Protein AF-A0AAY4C892-F1 (afdb_monomer)

Structure (mmCIF, N/CA/C/O backbone):
data_AF-A0AAY4C892-F1
#
_entry.id   AF-A0AAY4C892-F1
#
loop_
_atom_site.group_PDB
_atom_site.id
_atom_site.type_symbol
_atom_site.label_atom_id
_atom_site.label_alt_id
_atom_site.label_comp_id
_atom_site.label_asym_id
_atom_site.label_entity_id
_atom_site.label_seq_id
_atom_site.pdbx_PDB_ins_code
_atom_site.Cartn_x
_atom_site.Cartn_y
_atom_site.Cartn_z
_atom_site.occupancy
_atom_site.B_iso_or_equiv
_atom_site.auth_seq_id
_atom_site.auth_comp_id
_atom_site.auth_asym_id
_atom_site.auth_atom_id
_atom_site.pdbx_PDB_model_num
ATOM 1 N N . MET A 1 1 ? 23.072 -3.290 -21.428 1.00 45.31 1 MET A N 1
ATOM 2 C CA . MET A 1 1 ? 22.487 -1.962 -21.699 1.00 45.31 1 MET A CA 1
ATOM 3 C C . MET A 1 1 ? 21.654 -2.096 -22.957 1.00 45.31 1 MET A C 1
ATOM 5 O O . MET A 1 1 ? 22.234 -2.384 -23.997 1.00 45.31 1 MET A O 1
ATOM 9 N N . HIS A 1 2 ? 20.325 -1.983 -22.873 1.00 42.72 2 HIS A N 1
ATOM 10 C CA . HIS A 1 2 ? 19.524 -1.825 -24.090 1.00 42.72 2 HIS A CA 1
ATOM 11 C C . HIS A 1 2 ? 20.015 -0.546 -24.794 1.00 42.72 2 HIS A C 1
ATOM 13 O O . HIS A 1 2 ? 20.243 0.445 -24.091 1.00 42.72 2 HIS A O 1
ATOM 19 N N . PRO A 1 3 ? 20.240 -0.546 -26.116 1.00 49.69 3 PRO A N 1
ATOM 20 C CA . PRO A 1 3 ? 20.826 0.602 -26.811 1.00 49.69 3 PRO A CA 1
ATOM 21 C C . PRO A 1 3 ? 20.024 1.894 -26.588 1.00 49.69 3 PRO A C 1
ATOM 23 O O . PRO A 1 3 ? 20.614 2.954 -26.399 1.00 49.69 3 PRO A O 1
ATOM 26 N N . GLU A 1 4 ? 18.697 1.794 -26.481 1.00 58.59 4 GLU A N 1
ATOM 27 C CA . GLU A 1 4 ? 17.831 2.934 -26.147 1.00 58.59 4 GLU A CA 1
ATOM 28 C C . GLU A 1 4 ? 18.028 3.434 -24.707 1.00 58.59 4 GLU A C 1
ATOM 30 O O . GLU A 1 4 ? 18.133 4.636 -24.494 1.00 58.59 4 GLU A O 1
ATOM 35 N N . LEU A 1 5 ? 18.163 2.544 -23.712 1.00 58.94 5 LEU A N 1
ATOM 36 C CA . LEU A 1 5 ? 18.369 2.942 -22.309 1.00 58.94 5 LEU A CA 1
ATOM 37 C C . LEU A 1 5 ? 19.698 3.682 -22.114 1.00 58.94 5 LEU A C 1
ATOM 39 O O . LEU A 1 5 ? 19.754 4.664 -21.380 1.00 58.94 5 LEU A O 1
ATOM 43 N N . GLY A 1 6 ? 20.763 3.242 -22.795 1.00 59.19 6 GLY A N 1
ATOM 44 C CA . GLY A 1 6 ? 22.045 3.955 -22.788 1.00 59.19 6 GLY A CA 1
ATOM 45 C C . GLY A 1 6 ? 21.927 5.376 -23.353 1.00 59.19 6 GLY A C 1
ATOM 46 O O . GLY A 1 6 ? 22.526 6.301 -22.808 1.00 59.19 6 GLY A O 1
ATOM 47 N N . CYS A 1 7 ? 21.100 5.556 -24.389 1.00 59.66 7 CYS A N 1
ATOM 48 C CA . CYS A 1 7 ? 20.793 6.863 -24.968 1.00 59.66 7 CYS A CA 1
ATOM 49 C C . CYS A 1 7 ? 20.015 7.753 -23.982 1.00 59.66 7 CYS A C 1
ATOM 51 O O . CYS A 1 7 ? 20.414 8.892 -23.749 1.00 59.66 7 CYS A O 1
ATOM 53 N N . LEU A 1 8 ? 18.969 7.222 -23.335 1.00 68.31 8 LEU A N 1
ATOM 54 C CA . LEU A 1 8 ? 18.144 7.964 -22.369 1.00 68.31 8 LEU A CA 1
ATOM 55 C C . LEU A 1 8 ? 18.952 8.472 -21.163 1.00 68.31 8 LEU A C 1
ATOM 57 O O . LEU A 1 8 ? 18.751 9.603 -20.719 1.00 68.31 8 LEU A O 1
ATOM 61 N N . ILE A 1 9 ? 19.897 7.662 -20.664 1.00 68.31 9 ILE A N 1
ATOM 62 C CA . ILE A 1 9 ? 20.834 8.063 -19.601 1.00 68.31 9 ILE A CA 1
ATOM 63 C C . ILE A 1 9 ? 21.720 9.217 -20.083 1.00 68.31 9 ILE A C 1
ATOM 65 O O . ILE A 1 9 ? 21.849 10.227 -19.395 1.00 68.31 9 ILE A O 1
ATOM 69 N N . SER A 1 10 ? 22.313 9.088 -21.275 1.00 68.19 10 SER A N 1
ATOM 70 C CA . SER A 1 10 ? 23.238 10.095 -21.816 1.00 68.19 10 SER A CA 1
ATOM 71 C C . SER A 1 10 ? 22.579 11.443 -22.121 1.00 68.19 10 SER A C 1
ATOM 73 O O . SER A 1 10 ? 23.249 12.471 -22.100 1.00 68.19 10 SER A O 1
ATOM 75 N N . CYS A 1 11 ? 21.268 11.445 -22.369 1.00 66.44 11 CYS A N 1
ATOM 76 C CA . CYS A 1 11 ? 20.491 12.646 -22.664 1.00 66.44 11 CYS A CA 1
ATOM 77 C C . CYS A 1 11 ? 19.817 13.261 -21.425 1.00 66.44 11 CYS A C 1
ATOM 79 O O . CYS A 1 11 ? 19.026 14.184 -21.590 1.00 66.44 11 CYS A O 1
ATOM 81 N N . ALA A 1 12 ? 20.076 12.744 -20.215 1.00 69.38 12 ALA A N 1
ATOM 82 C CA . ALA A 1 12 ? 19.425 13.149 -18.959 1.00 69.38 12 ALA A CA 1
ATOM 83 C C . ALA A 1 12 ? 17.880 13.065 -18.961 1.00 69.38 12 ALA A C 1
ATOM 85 O O . ALA A 1 12 ? 17.232 13.516 -18.021 1.00 69.38 12 ALA A O 1
ATOM 86 N N . GLN A 1 13 ? 17.277 12.419 -19.964 1.00 75.06 13 GLN A N 1
ATOM 87 C CA . GLN A 1 13 ? 15.820 12.306 -20.121 1.00 75.06 13 GLN A CA 1
ATOM 88 C C . GLN A 1 13 ? 15.170 11.485 -19.003 1.00 75.06 13 GLN A C 1
ATOM 90 O O . GLN A 1 13 ? 13.990 11.646 -18.711 1.00 75.06 13 GLN A O 1
ATOM 95 N N . LEU A 1 14 ? 15.940 10.618 -18.339 1.00 79.06 14 LEU A N 1
ATOM 96 C CA . LEU A 1 14 ? 15.442 9.835 -17.210 1.00 79.06 14 LEU A CA 1
ATOM 97 C C . LEU A 1 14 ? 15.095 10.688 -15.978 1.00 79.06 14 LEU A C 1
ATOM 99 O O . LEU A 1 14 ? 14.306 10.236 -15.156 1.00 79.06 14 LEU A O 1
ATOM 103 N N . GLN A 1 15 ? 15.609 11.920 -15.869 1.00 78.00 15 GLN A N 1
ATOM 104 C CA . GLN A 1 15 ? 15.269 12.836 -14.770 1.00 78.00 15 GLN A CA 1
ATOM 105 C C . GLN A 1 15 ? 13.811 13.323 -14.821 1.00 78.00 15 GLN A C 1
ATOM 107 O O . GLN A 1 15 ? 13.293 13.802 -13.816 1.00 78.00 15 GLN A O 1
ATOM 112 N N . GLU A 1 16 ? 13.131 13.185 -15.963 1.00 79.50 16 GLU A N 1
ATOM 113 C CA . GLU A 1 16 ? 11.711 13.533 -16.106 1.00 79.50 16 GLU A CA 1
ATOM 114 C C . GLU A 1 16 ? 10.775 12.489 -15.470 1.00 79.50 16 GLU A C 1
ATOM 116 O O . GLU A 1 16 ? 9.580 12.739 -15.298 1.00 79.50 16 GLU A O 1
ATOM 121 N N . PHE A 1 17 ? 11.295 11.313 -15.104 1.00 79.56 17 PHE A N 1
ATOM 122 C CA . PHE A 1 17 ? 10.501 10.216 -14.561 1.00 79.56 17 PHE A CA 1
ATOM 123 C C . PHE A 1 17 ? 10.536 10.207 -13.035 1.00 79.56 17 PHE A C 1
ATOM 125 O O . PHE A 1 17 ? 11.591 10.269 -12.412 1.00 79.56 17 PHE A O 1
ATOM 132 N N . SER A 1 18 ? 9.364 10.046 -12.421 1.00 77.75 18 SER A N 1
ATOM 133 C CA . SER A 1 18 ? 9.229 9.990 -10.959 1.00 77.75 18 SER A CA 1
ATOM 134 C C . SER A 1 18 ? 9.717 8.670 -10.355 1.00 77.75 18 SER A C 1
ATOM 136 O O . SER A 1 18 ? 10.017 8.619 -9.169 1.00 77.75 18 SER A O 1
ATOM 138 N N . ILE A 1 19 ? 9.737 7.594 -11.149 1.00 83.75 19 ILE A N 1
ATOM 139 C CA . ILE A 1 19 ? 10.162 6.254 -10.735 1.00 83.75 19 ILE A CA 1
ATOM 140 C C . ILE A 1 19 ? 10.901 5.610 -11.909 1.00 83.75 19 ILE A C 1
ATOM 142 O O . ILE A 1 19 ? 10.360 5.523 -13.013 1.00 83.75 19 ILE A O 1
ATOM 146 N N . ILE A 1 20 ? 12.111 5.109 -11.659 1.00 88.75 20 ILE A N 1
ATOM 147 C CA . ILE A 1 20 ? 12.902 4.345 -12.630 1.00 88.75 20 ILE A CA 1
ATOM 148 C C . ILE A 1 20 ? 13.043 2.918 -12.104 1.00 88.75 20 ILE A C 1
ATOM 150 O O . ILE A 1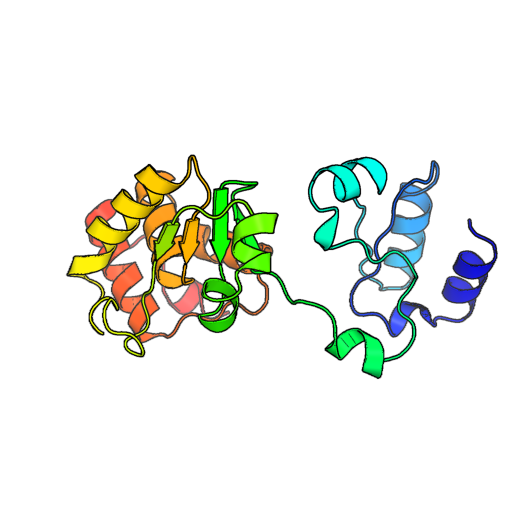 20 ? 13.677 2.699 -11.077 1.00 88.75 20 ILE A O 1
ATOM 154 N N . LEU A 1 21 ? 12.464 1.937 -12.799 1.00 88.81 21 LEU A N 1
ATOM 155 C CA . LEU A 1 21 ? 12.544 0.523 -12.415 1.00 88.81 21 LEU A CA 1
ATOM 156 C C . LEU A 1 21 ? 13.584 -0.223 -13.252 1.00 88.81 21 LEU A C 1
ATOM 158 O O . LEU A 1 21 ? 13.569 -0.170 -14.482 1.00 88.81 21 LEU A O 1
ATOM 162 N N . LEU A 1 22 ? 14.456 -0.965 -12.578 1.00 90.81 22 LEU A N 1
ATOM 163 C CA . LEU A 1 22 ? 15.497 -1.791 -13.176 1.00 90.81 22 LEU A CA 1
ATOM 164 C C . LEU A 1 22 ? 15.183 -3.274 -12.936 1.00 90.81 22 LEU A C 1
ATOM 166 O O . LEU A 1 22 ? 14.960 -3.685 -11.798 1.00 90.81 22 LEU A O 1
ATOM 170 N N . TYR A 1 23 ? 15.194 -4.092 -13.990 1.00 91.31 23 TYR A N 1
ATOM 171 C CA . TYR A 1 23 ? 14.917 -5.531 -13.902 1.00 91.31 23 TYR A CA 1
ATOM 172 C C . TYR A 1 23 ? 15.623 -6.339 -15.006 1.00 91.31 23 TYR A C 1
ATOM 174 O O . TYR A 1 23 ? 16.140 -5.765 -15.964 1.00 91.31 23 TYR A O 1
ATOM 182 N N . ASP A 1 24 ? 15.690 -7.665 -14.832 1.00 86.69 24 ASP A N 1
ATOM 183 C CA . ASP A 1 24 ? 16.148 -8.665 -15.817 1.00 86.69 24 ASP A CA 1
ATOM 184 C C . ASP A 1 24 ? 17.472 -8.355 -16.542 1.00 86.69 24 ASP A C 1
ATOM 186 O O . ASP A 1 24 ? 17.604 -8.520 -17.755 1.00 86.69 24 ASP A O 1
ATOM 190 N N . SER A 1 25 ? 18.497 -7.924 -15.798 1.00 85.19 25 SER A N 1
ATOM 191 C CA . SER A 1 25 ? 19.831 -7.659 -16.350 1.00 85.19 25 SER A CA 1
ATOM 192 C C . SER A 1 25 ? 20.952 -8.163 -15.429 1.00 85.19 25 SER A C 1
ATOM 194 O O . SER A 1 25 ? 20.899 -7.971 -14.215 1.00 85.19 25 SER A O 1
ATOM 196 N N . PRO A 1 26 ? 22.035 -8.748 -15.974 1.00 82.06 26 PRO A N 1
ATOM 197 C CA . PRO A 1 26 ? 23.193 -9.153 -15.174 1.00 82.06 26 PRO A CA 1
ATOM 198 C C . PRO A 1 26 ? 24.002 -7.954 -14.650 1.00 82.06 26 PRO A C 1
ATOM 200 O O . PRO A 1 26 ? 24.888 -8.117 -13.819 1.00 82.06 26 PRO A O 1
ATOM 203 N N . SER A 1 27 ? 23.733 -6.740 -15.140 1.00 86.25 27 SER A N 1
ATOM 204 C CA . SER A 1 27 ? 24.446 -5.512 -14.761 1.00 86.25 27 SER A CA 1
ATOM 205 C C . SER A 1 27 ? 23.574 -4.527 -13.976 1.00 86.25 27 SER A C 1
ATOM 207 O O . SER A 1 27 ? 23.896 -3.340 -13.942 1.00 86.25 27 SER A O 1
ATOM 209 N N . LEU A 1 28 ? 22.482 -4.991 -13.351 1.00 89.00 28 LEU A N 1
ATOM 210 C CA . LEU A 1 28 ? 21.546 -4.135 -12.604 1.00 89.00 28 LEU A CA 1
ATOM 211 C C . LEU A 1 28 ? 22.244 -3.271 -11.558 1.00 89.00 28 LEU A C 1
ATOM 213 O O . LEU A 1 28 ? 22.004 -2.072 -11.513 1.00 89.00 28 LEU A O 1
ATOM 217 N N . GLN A 1 29 ? 23.160 -3.852 -10.782 1.00 88.75 29 GLN A N 1
ATOM 218 C CA . GLN A 1 29 ? 23.881 -3.129 -9.735 1.00 88.75 29 GLN A CA 1
ATOM 219 C C . GLN A 1 29 ? 24.743 -1.993 -10.297 1.00 88.75 29 GLN A C 1
ATOM 221 O O . GLN A 1 29 ? 24.790 -0.908 -9.728 1.00 88.75 29 GLN A O 1
ATOM 226 N N . ARG A 1 30 ? 25.383 -2.211 -11.452 1.00 89.38 30 ARG A N 1
ATOM 227 C CA . ARG A 1 30 ? 26.140 -1.157 -12.134 1.00 89.38 30 ARG A CA 1
ATOM 228 C C . ARG A 1 30 ? 25.213 -0.041 -12.616 1.00 89.38 30 ARG A C 1
ATOM 230 O O . ARG A 1 30 ? 25.524 1.121 -12.393 1.00 89.38 30 ARG A O 1
ATOM 237 N N . CYS A 1 31 ? 24.090 -0.381 -13.252 1.00 87.56 31 CYS A N 1
ATOM 238 C CA . CYS A 1 31 ? 23.114 0.614 -13.704 1.00 87.56 31 CYS A CA 1
ATOM 239 C C . CYS A 1 31 ? 22.523 1.410 -12.538 1.00 87.56 31 CYS A C 1
ATOM 241 O O . CYS A 1 31 ? 22.406 2.624 -12.646 1.00 87.56 31 CYS A O 1
ATOM 243 N N . PHE A 1 32 ? 22.195 0.739 -11.434 1.00 90.62 32 PHE A N 1
ATOM 244 C CA . PHE A 1 32 ? 21.715 1.369 -10.210 1.00 90.62 32 PHE A CA 1
ATOM 245 C C . PHE A 1 32 ? 22.704 2.435 -9.732 1.00 90.62 32 PHE A C 1
ATOM 247 O O . PHE A 1 32 ? 22.338 3.600 -9.656 1.00 90.62 32 PHE A O 1
ATOM 254 N N . LEU A 1 33 ? 23.976 2.063 -9.534 1.00 90.88 33 LEU A N 1
ATOM 255 C CA . LEU A 1 33 ? 25.013 2.994 -9.078 1.00 90.88 33 LEU A CA 1
ATOM 256 C C . LEU A 1 33 ? 25.178 4.188 -10.026 1.00 90.88 33 LEU A C 1
ATOM 258 O O . LEU A 1 33 ? 25.205 5.324 -9.570 1.00 90.88 33 LEU A O 1
ATOM 262 N N . GLN A 1 34 ? 25.221 3.945 -11.339 1.00 88.25 34 GLN A N 1
ATOM 263 C CA . GLN A 1 34 ? 25.363 5.017 -12.330 1.00 88.25 34 GLN A CA 1
ATOM 264 C C . GLN A 1 34 ? 24.186 5.999 -12.316 1.00 88.25 34 GLN A C 1
ATOM 266 O O . GLN A 1 34 ? 24.384 7.199 -12.465 1.00 88.25 34 GLN A O 1
ATOM 271 N N . LEU A 1 35 ? 22.957 5.505 -12.162 1.00 88.19 35 LEU A N 1
ATOM 272 C CA . LEU A 1 35 ? 21.773 6.359 -12.084 1.00 88.19 35 LEU A CA 1
ATOM 273 C C . LEU A 1 35 ? 21.737 7.135 -10.760 1.00 88.19 35 LEU A C 1
ATOM 275 O O . LEU A 1 35 ? 21.436 8.327 -10.767 1.00 88.19 35 LEU A O 1
ATOM 279 N N . SER A 1 36 ? 22.111 6.494 -9.650 1.00 89.94 36 SER A N 1
ATOM 280 C CA . SER A 1 36 ? 22.228 7.149 -8.344 1.00 89.94 36 SER A CA 1
ATOM 281 C C . SER A 1 36 ? 23.288 8.255 -8.331 1.00 89.94 36 SER A C 1
ATOM 283 O O . SER A 1 36 ? 23.042 9.326 -7.785 1.00 89.94 36 SER A O 1
ATOM 285 N N . GLU A 1 37 ? 24.439 8.053 -8.983 1.00 89.31 37 GLU A N 1
ATOM 286 C CA . GLU A 1 37 ? 25.481 9.086 -9.145 1.00 89.31 37 GLU A CA 1
ATOM 287 C C . GLU A 1 37 ? 24.987 10.316 -9.923 1.00 89.31 37 GLU A C 1
ATOM 289 O O . GLU A 1 37 ? 25.477 11.424 -9.715 1.00 89.31 37 GLU A O 1
ATOM 294 N N . LEU A 1 38 ? 23.988 10.139 -10.791 1.00 86.75 38 LEU A N 1
ATOM 295 C CA . LEU A 1 38 ? 23.335 11.215 -11.539 1.00 86.75 38 LEU A CA 1
ATOM 296 C C . LEU A 1 38 ? 22.177 11.878 -10.765 1.00 86.75 38 LEU A C 1
ATOM 298 O O . LEU A 1 38 ? 21.442 12.685 -11.339 1.00 86.75 38 LEU A O 1
ATOM 302 N N . GLY A 1 39 ? 22.004 11.547 -9.481 1.00 86.12 39 GLY A N 1
ATOM 303 C CA . GLY A 1 39 ? 20.979 12.120 -8.605 1.00 86.12 39 GLY A CA 1
ATOM 304 C C . GLY A 1 39 ? 19.574 11.548 -8.807 1.00 86.12 39 GLY A C 1
ATOM 305 O O . GLY A 1 39 ? 18.607 12.151 -8.351 1.00 86.12 39 GLY A O 1
ATOM 306 N N . MET A 1 40 ? 19.445 10.413 -9.499 1.00 87.31 40 MET A N 1
ATOM 307 C CA . MET A 1 40 ? 18.173 9.702 -9.652 1.00 87.31 40 MET A CA 1
ATOM 308 C C . MET A 1 40 ? 17.982 8.660 -8.540 1.00 87.31 40 MET A C 1
ATOM 310 O O . MET A 1 40 ? 18.953 8.199 -7.943 1.00 87.31 40 MET A O 1
ATOM 314 N N . ASP A 1 41 ? 16.735 8.239 -8.312 1.00 87.62 41 ASP A N 1
ATOM 315 C CA . ASP A 1 41 ? 16.374 7.203 -7.331 1.00 87.62 41 ASP A CA 1
ATOM 316 C C . ASP A 1 41 ? 15.809 5.947 -8.030 1.00 87.62 41 ASP A C 1
ATOM 318 O O . ASP A 1 41 ? 14.591 5.759 -8.123 1.00 87.62 41 ASP A O 1
ATOM 322 N N . PRO A 1 42 ? 16.670 5.117 -8.656 1.00 91.44 42 PRO A N 1
ATOM 323 C CA . PRO A 1 42 ? 16.228 3.896 -9.315 1.00 91.44 42 PRO A CA 1
ATOM 324 C C . PRO A 1 42 ? 15.837 2.816 -8.298 1.00 91.44 42 PRO A C 1
ATOM 326 O O . PRO A 1 42 ? 16.472 2.652 -7.263 1.00 91.44 42 PRO A O 1
ATOM 329 N N . VAL A 1 43 ? 14.865 1.977 -8.646 1.00 91.12 43 VAL A N 1
ATOM 330 C CA . VAL A 1 43 ? 14.430 0.830 -7.839 1.00 91.12 43 VAL A CA 1
ATOM 331 C C . VAL A 1 43 ? 14.682 -0.463 -8.606 1.00 91.12 43 VAL A C 1
ATOM 333 O O . VAL A 1 43 ? 14.401 -0.558 -9.800 1.00 91.12 43 VAL A O 1
ATOM 336 N N . ILE A 1 44 ? 15.204 -1.486 -7.928 1.00 92.06 44 ILE A N 1
ATOM 337 C CA . ILE A 1 44 ? 15.407 -2.813 -8.520 1.00 92.06 44 ILE A CA 1
ATOM 338 C C . ILE A 1 44 ? 14.180 -3.683 -8.245 1.00 92.06 44 ILE A C 1
ATOM 340 O O . ILE A 1 44 ? 13.815 -3.908 -7.091 1.00 92.06 44 ILE A O 1
ATOM 344 N N . LEU A 1 45 ? 13.574 -4.225 -9.302 1.00 91.19 45 LEU A N 1
ATOM 345 C CA . LEU A 1 45 ? 12.509 -5.216 -9.178 1.00 91.19 45 LEU A CA 1
ATOM 346 C C . LEU A 1 45 ? 13.117 -6.585 -8.861 1.00 91.19 45 LEU A C 1
ATOM 348 O O . LEU A 1 45 ? 13.617 -7.298 -9.737 1.00 91.19 45 LEU A O 1
ATOM 352 N N . MET A 1 46 ? 13.065 -6.952 -7.587 1.00 89.50 46 MET A N 1
ATOM 353 C CA . MET A 1 46 ? 13.533 -8.252 -7.121 1.00 89.50 46 MET A CA 1
ATOM 354 C C . MET A 1 46 ? 12.720 -9.388 -7.757 1.00 89.50 46 MET A C 1
ATOM 356 O O . MET A 1 46 ? 11.496 -9.333 -7.817 1.00 89.50 46 MET A O 1
ATOM 360 N N . GLY A 1 47 ? 13.408 -10.424 -8.245 1.00 89.88 47 GLY A N 1
ATOM 361 C CA . GLY A 1 47 ? 12.784 -11.565 -8.932 1.00 89.88 47 GLY A CA 1
ATOM 362 C C . GLY A 1 47 ? 12.477 -11.342 -10.419 1.00 89.88 47 GLY A C 1
ATOM 363 O O . GLY A 1 47 ? 12.162 -12.309 -11.112 1.00 89.88 47 GLY A O 1
ATOM 364 N N . GLY A 1 48 ? 12.630 -10.115 -10.926 1.00 92.69 48 GLY A N 1
ATOM 365 C CA . GLY A 1 48 ? 12.490 -9.825 -12.351 1.00 92.69 48 GLY A CA 1
ATOM 366 C C . GLY A 1 48 ? 11.048 -9.699 -12.843 1.00 92.69 48 GLY A C 1
ATOM 367 O O . GLY A 1 48 ? 10.089 -9.838 -12.079 1.00 92.69 48 GLY A O 1
ATOM 368 N N . TYR A 1 49 ? 10.881 -9.444 -14.145 1.00 91.19 49 TYR A N 1
ATOM 369 C CA . TYR A 1 49 ? 9.554 -9.229 -14.731 1.00 91.19 49 TYR A CA 1
ATOM 370 C C . TYR A 1 49 ? 8.682 -10.477 -14.638 1.00 91.19 49 TYR A C 1
ATOM 372 O O . TYR A 1 49 ? 7.505 -10.377 -14.316 1.00 91.19 49 TYR A O 1
ATOM 380 N N . SER A 1 50 ? 9.250 -11.661 -14.882 1.00 92.31 50 SER A N 1
ATOM 381 C CA . SER A 1 50 ? 8.490 -12.918 -14.882 1.00 92.31 50 SER A CA 1
ATOM 382 C C . SER A 1 50 ? 7.832 -13.209 -13.526 1.00 92.31 50 SER A C 1
ATOM 384 O O . SER A 1 50 ? 6.654 -13.573 -13.469 1.00 92.31 50 SER A O 1
ATOM 386 N N . ALA A 1 51 ? 8.557 -12.988 -12.422 1.00 93.56 51 ALA A N 1
ATOM 387 C CA . ALA A 1 51 ? 8.011 -13.158 -11.077 1.00 93.56 51 ALA A CA 1
ATOM 388 C C . ALA A 1 51 ? 6.886 -12.150 -10.800 1.00 93.56 51 ALA A C 1
ATOM 390 O O . ALA A 1 51 ? 5.812 -12.536 -10.340 1.00 93.56 51 ALA A O 1
ATOM 391 N N . PHE A 1 52 ? 7.097 -10.878 -11.155 1.00 93.06 52 PHE A N 1
ATOM 392 C CA . PHE A 1 52 ? 6.078 -9.840 -11.005 1.00 93.06 52 PHE A CA 1
ATOM 393 C C . PHE A 1 52 ? 4.836 -10.117 -11.859 1.00 93.06 52 PHE A C 1
ATOM 395 O O . PHE A 1 52 ? 3.719 -10.042 -11.359 1.00 93.06 52 PHE A O 1
ATOM 402 N N . HIS A 1 53 ? 5.015 -10.498 -13.125 1.00 93.62 53 HIS A N 1
ATOM 403 C CA . HIS A 1 53 ? 3.932 -10.833 -14.046 1.00 93.62 53 HIS A CA 1
ATOM 404 C C . HIS A 1 53 ? 3.117 -12.035 -13.564 1.00 93.62 53 HIS A C 1
ATOM 406 O O . HIS A 1 53 ? 1.906 -12.063 -13.744 1.00 93.62 53 HIS A O 1
ATOM 412 N N . SER A 1 54 ? 3.763 -13.015 -12.929 1.00 93.62 54 SER A N 1
ATOM 413 C CA . SER A 1 54 ? 3.073 -14.184 -12.377 1.00 93.62 54 SER A CA 1
ATOM 414 C C . SER A 1 54 ? 2.150 -13.816 -11.211 1.00 93.62 54 SER A C 1
ATOM 416 O O . SER A 1 54 ? 1.079 -14.402 -11.076 1.00 93.62 54 SER A O 1
ATOM 418 N N . LEU A 1 55 ? 2.547 -12.842 -10.385 1.00 91.31 55 LEU A N 1
ATOM 419 C CA . LEU A 1 55 ? 1.768 -12.384 -9.229 1.00 91.31 55 LEU A CA 1
ATOM 420 C C . LEU A 1 55 ? 0.724 -11.321 -9.605 1.00 91.31 55 LEU A C 1
ATOM 422 O O . LEU A 1 55 ? -0.405 -11.358 -9.122 1.00 91.31 55 LEU A O 1
ATOM 426 N N . TYR A 1 56 ? 1.079 -10.401 -10.503 1.00 92.94 56 TYR A N 1
ATOM 427 C CA . TYR A 1 56 ? 0.260 -9.250 -10.888 1.00 92.94 56 TYR A CA 1
ATOM 428 C C . TYR A 1 56 ? 0.100 -9.139 -12.417 1.00 92.94 56 TYR A C 1
ATOM 430 O O . TYR A 1 56 ? 0.406 -8.092 -13.006 1.00 92.94 56 TYR A O 1
ATOM 438 N N . PRO A 1 57 ? -0.424 -10.175 -13.104 1.00 93.88 57 PRO A N 1
ATOM 439 C CA . PRO A 1 57 ? -0.551 -10.161 -14.566 1.00 93.88 57 PRO A CA 1
ATOM 440 C C . PRO A 1 57 ? -1.458 -9.022 -15.054 1.00 93.88 57 PRO A C 1
ATOM 442 O O . PRO A 1 57 ? -1.269 -8.469 -16.133 1.00 93.88 57 PRO A O 1
ATOM 445 N N . PHE A 1 58 ? -2.417 -8.611 -14.225 1.00 92.75 58 PHE A N 1
ATOM 446 C CA . PHE A 1 58 ? -3.359 -7.527 -14.498 1.00 92.75 58 PHE A CA 1
ATOM 447 C C . PHE A 1 58 ? -2.755 -6.114 -14.427 1.00 92.75 58 PHE A C 1
ATOM 449 O O . PHE A 1 58 ? -3.409 -5.172 -14.877 1.00 92.75 58 PHE A O 1
ATOM 456 N N . LEU A 1 59 ? -1.543 -5.955 -13.880 1.00 91.50 59 LEU A N 1
ATOM 457 C CA . LEU A 1 59 ? -0.779 -4.698 -13.905 1.00 91.50 59 LEU A CA 1
ATOM 458 C C . LEU A 1 59 ? 0.179 -4.614 -15.099 1.00 91.50 59 LEU A C 1
ATOM 460 O O . LEU A 1 59 ? 0.786 -3.571 -15.322 1.00 91.50 59 LEU A O 1
ATOM 464 N N . CYS A 1 60 ? 0.316 -5.695 -15.867 1.00 90.25 60 CYS A N 1
ATOM 465 C CA . CYS A 1 60 ? 1.232 -5.793 -16.994 1.00 90.25 60 CYS A CA 1
ATOM 466 C C . CYS A 1 60 ? 0.468 -5.592 -18.314 1.00 90.25 60 CYS A C 1
ATOM 468 O O . CYS A 1 60 ? -0.059 -6.565 -18.862 1.00 90.25 60 CYS A O 1
ATOM 470 N N . PRO A 1 61 ? 0.366 -4.361 -18.851 1.00 85.00 61 PRO A N 1
ATOM 471 C CA . PRO A 1 61 ? -0.281 -4.151 -20.138 1.00 85.00 61 PRO A CA 1
ATOM 472 C C . PRO A 1 61 ? 0.488 -4.883 -21.254 1.00 85.00 61 PRO A C 1
ATOM 474 O O . PRO A 1 61 ? 1.716 -4.960 -21.211 1.00 85.00 61 PRO A O 1
ATOM 477 N N . PRO A 1 62 ? -0.206 -5.382 -22.295 1.00 80.38 62 PRO A N 1
ATOM 478 C CA . PRO A 1 62 ? 0.420 -6.142 -23.383 1.00 80.38 62 PRO A CA 1
ATOM 479 C C . PRO A 1 62 ? 1.328 -5.286 -24.280 1.00 80.38 62 PRO A C 1
ATOM 481 O O . PRO A 1 62 ? 2.045 -5.819 -25.123 1.00 80.38 62 PRO A O 1
ATOM 484 N N . ARG A 1 63 ? 1.275 -3.958 -24.133 1.00 83.12 63 ARG A N 1
ATOM 485 C CA . ARG A 1 63 ? 2.109 -2.998 -24.852 1.00 83.12 63 ARG A CA 1
ATOM 486 C C . ARG A 1 63 ? 2.578 -1.897 -23.912 1.00 83.12 63 ARG A C 1
ATOM 488 O O . ARG A 1 63 ? 1.890 -1.572 -22.944 1.00 83.12 63 ARG A O 1
ATOM 495 N N . ILE A 1 64 ? 3.722 -1.306 -24.241 1.00 81.38 64 ILE A N 1
ATOM 496 C CA . ILE A 1 64 ? 4.243 -0.123 -23.554 1.00 81.38 64 ILE A CA 1
ATOM 497 C C . ILE A 1 64 ? 3.268 1.039 -23.770 1.00 81.38 64 ILE A C 1
ATOM 499 O O . ILE A 1 64 ? 2.799 1.264 -24.885 1.00 81.38 64 ILE A O 1
ATOM 503 N N . ILE A 1 65 ? 2.967 1.766 -22.695 1.00 80.94 65 ILE A N 1
ATOM 504 C CA . ILE A 1 65 ? 2.068 2.920 -22.714 1.00 80.94 65 ILE A CA 1
ATOM 505 C C . ILE A 1 65 ? 2.911 4.183 -22.788 1.00 80.94 65 ILE A C 1
ATOM 507 O O . ILE A 1 65 ? 3.601 4.531 -21.832 1.00 80.94 65 ILE A O 1
ATOM 511 N N . LEU A 1 66 ? 2.853 4.861 -23.932 1.00 77.75 66 LEU A N 1
ATOM 512 C CA . LEU A 1 66 ? 3.651 6.061 -24.187 1.00 77.75 66 LEU A CA 1
ATOM 513 C C . LEU A 1 66 ? 2.812 7.337 -24.060 1.00 77.75 66 LEU A C 1
ATOM 515 O O . LEU A 1 66 ? 3.312 8.349 -23.573 1.00 77.75 66 LEU A O 1
ATOM 519 N N . LEU A 1 67 ? 1.532 7.280 -24.438 1.00 80.44 67 LEU A N 1
ATOM 520 C CA . LEU A 1 67 ? 0.646 8.441 -24.476 1.00 80.44 67 LEU A CA 1
ATOM 521 C C . LEU A 1 67 ? -0.025 8.700 -23.124 1.00 80.44 67 LEU A C 1
ATOM 523 O O . LEU A 1 67 ? -0.541 7.783 -22.485 1.00 80.44 67 LEU A O 1
ATOM 527 N N . ASP A 1 68 ? -0.117 9.972 -22.732 1.00 79.62 68 ASP A N 1
ATOM 528 C CA . ASP A 1 68 ? -0.808 10.384 -21.503 1.00 79.62 68 ASP A CA 1
ATOM 529 C C . ASP A 1 68 ? -2.285 9.971 -21.495 1.00 79.62 68 ASP A C 1
ATOM 531 O O . ASP A 1 68 ? -2.804 9.528 -20.472 1.00 79.62 68 ASP A O 1
ATOM 535 N N . SER A 1 69 ? -2.976 10.063 -22.633 1.00 84.00 69 SER A N 1
ATOM 536 C CA . SER A 1 69 ? -4.387 9.669 -22.751 1.00 84.00 69 SER A CA 1
ATOM 537 C C . SER A 1 69 ? -4.611 8.186 -22.442 1.00 84.00 69 SER A C 1
ATOM 539 O O . SER A 1 69 ? -5.604 7.829 -21.810 1.00 84.00 69 SER A O 1
ATOM 541 N N . GLU A 1 70 ? -3.665 7.324 -22.816 1.00 83.19 70 GLU A N 1
ATOM 542 C CA . GLU A 1 70 ? -3.717 5.896 -22.513 1.00 83.19 70 GLU A CA 1
ATOM 543 C C . GLU A 1 70 ? -3.500 5.633 -21.016 1.00 83.19 70 GLU A C 1
ATOM 545 O O . GLU A 1 70 ? -4.145 4.743 -20.458 1.00 83.19 70 GLU A O 1
ATOM 550 N N . ARG A 1 71 ? -2.677 6.438 -20.328 1.00 82.00 71 ARG A N 1
ATOM 551 C CA . ARG A 1 71 ? -2.441 6.290 -18.878 1.00 82.00 71 ARG A CA 1
ATOM 552 C C . ARG A 1 71 ? -3.712 6.492 -18.057 1.00 82.00 71 ARG A C 1
ATOM 554 O O . ARG A 1 71 ? -3.922 5.777 -17.085 1.00 82.00 71 ARG A O 1
ATOM 561 N N . HIS A 1 72 ? -4.595 7.398 -18.476 1.00 82.44 72 HIS A N 1
ATOM 562 C CA . HIS A 1 72 ? -5.872 7.646 -17.794 1.00 82.44 72 HIS A CA 1
ATOM 563 C C . HIS A 1 72 ? -6.867 6.482 -17.924 1.00 82.44 72 HIS A C 1
ATOM 565 O O . HIS A 1 72 ? -7.802 6.382 -17.134 1.00 82.44 72 HIS A O 1
ATOM 571 N N . SER A 1 73 ? -6.672 5.596 -18.906 1.00 84.19 73 SER A N 1
ATOM 572 C CA . SER A 1 73 ? -7.502 4.398 -19.084 1.00 84.19 73 SER A CA 1
ATOM 573 C C . SER A 1 73 ? -7.071 3.225 -18.194 1.00 84.19 73 SER A C 1
ATOM 575 O O . SER A 1 73 ? -7.784 2.222 -18.097 1.00 84.19 73 SER A O 1
ATOM 577 N N . LEU A 1 74 ? -5.912 3.336 -17.534 1.00 86.19 74 LEU A N 1
ATOM 578 C CA . LEU A 1 74 ? -5.407 2.295 -16.652 1.00 86.19 74 LEU A CA 1
ATOM 579 C C . LEU A 1 74 ? -6.261 2.175 -15.394 1.00 86.19 74 LEU A C 1
ATOM 581 O O . LEU A 1 74 ? -6.631 3.151 -14.746 1.00 86.19 74 LEU A O 1
ATOM 585 N N . THR 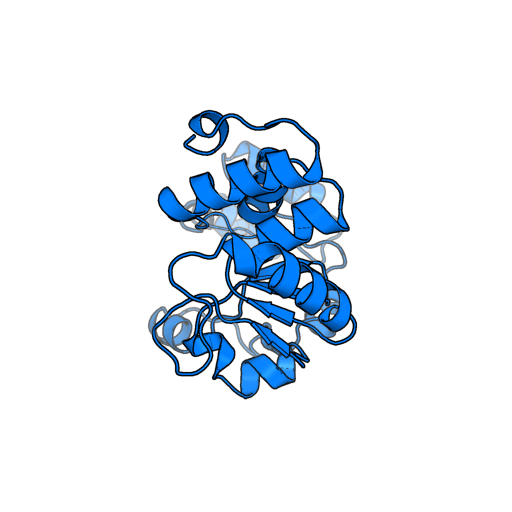A 1 75 ? -6.532 0.929 -15.015 1.00 90.56 75 THR A N 1
ATOM 586 C CA . THR A 1 75 ? -7.160 0.646 -13.726 1.00 90.56 75 THR A CA 1
ATOM 587 C C . THR A 1 75 ? -6.142 0.881 -12.618 1.00 90.56 75 THR A C 1
ATOM 589 O O . THR A 1 75 ? -5.113 0.212 -12.568 1.00 90.56 75 THR A O 1
ATOM 592 N N . ILE A 1 76 ? -6.446 1.810 -11.716 1.00 90.44 76 ILE A N 1
ATOM 593 C CA . ILE A 1 76 ? -5.633 2.071 -10.527 1.00 90.44 76 ILE A CA 1
ATOM 594 C C . ILE A 1 76 ? -6.042 1.069 -9.447 1.00 90.44 76 ILE A C 1
ATOM 596 O O . ILE A 1 76 ? -7.186 1.086 -8.983 1.00 90.44 76 ILE A O 1
ATOM 600 N N . TYR A 1 77 ? -5.117 0.201 -9.042 1.00 94.25 77 TYR A N 1
ATOM 601 C CA . TYR A 1 77 ? -5.340 -0.795 -7.990 1.00 94.25 77 TYR A CA 1
ATOM 602 C C . TYR A 1 77 ? -5.090 -0.207 -6.592 1.00 94.25 77 TYR A C 1
ATOM 604 O O . TYR A 1 77 ? -4.405 0.813 -6.463 1.00 94.25 77 TYR A O 1
ATOM 612 N N . PRO A 1 78 ? -5.694 -0.782 -5.538 1.00 94.12 78 PRO A N 1
ATOM 613 C CA . PRO A 1 78 ? -5.385 -0.414 -4.160 1.00 94.12 78 PRO A CA 1
ATOM 614 C C . PRO A 1 78 ? -3.926 -0.740 -3.811 1.00 94.12 78 PRO A C 1
ATOM 616 O O . PRO A 1 78 ? -3.316 -1.625 -4.408 1.00 94.12 78 PRO A O 1
ATOM 619 N N . SER A 1 79 ? -3.377 -0.025 -2.830 1.00 93.75 79 SER A N 1
ATOM 620 C CA . SER A 1 79 ? -2.031 -0.275 -2.314 1.00 93.75 79 SER A CA 1
ATOM 621 C C . SER A 1 79 ? -2.034 -1.545 -1.472 1.00 93.75 79 SER A C 1
ATOM 623 O O . SER A 1 79 ? -2.870 -1.699 -0.585 1.00 93.75 79 SER A O 1
ATOM 625 N N . GLU A 1 80 ? -1.090 -2.439 -1.717 1.00 93.75 80 GLU A N 1
ATOM 626 C CA . GLU A 1 80 ? -0.902 -3.635 -0.906 1.00 93.75 80 GLU A CA 1
ATOM 627 C C . GLU A 1 80 ? -0.145 -3.285 0.378 1.00 93.75 80 GLU A C 1
ATOM 629 O O . GLU A 1 80 ? 0.957 -2.742 0.340 1.00 93.75 80 GLU A O 1
ATOM 634 N N . ILE A 1 81 ? -0.774 -3.535 1.526 1.00 94.31 81 ILE A N 1
ATOM 635 C CA . ILE A 1 81 ? -0.239 -3.239 2.861 1.00 94.31 81 ILE A CA 1
ATOM 636 C C . ILE A 1 81 ? 0.440 -4.468 3.458 1.00 94.31 81 ILE A C 1
ATOM 638 O O . ILE A 1 81 ? 1.478 -4.344 4.110 1.00 94.31 81 ILE A O 1
ATOM 642 N N . LEU A 1 82 ? -0.142 -5.646 3.228 1.00 92.69 82 LEU A N 1
ATOM 643 C CA . LEU A 1 82 ? 0.455 -6.942 3.525 1.00 92.69 82 LEU A CA 1
ATOM 644 C C . LEU A 1 82 ? 0.291 -7.852 2.315 1.00 92.69 82 LEU A C 1
ATOM 646 O O . LEU A 1 82 ? -0.823 -7.997 1.809 1.00 92.69 82 LEU A O 1
ATOM 650 N N . ASP A 1 83 ? 1.393 -8.483 1.930 1.00 90.31 8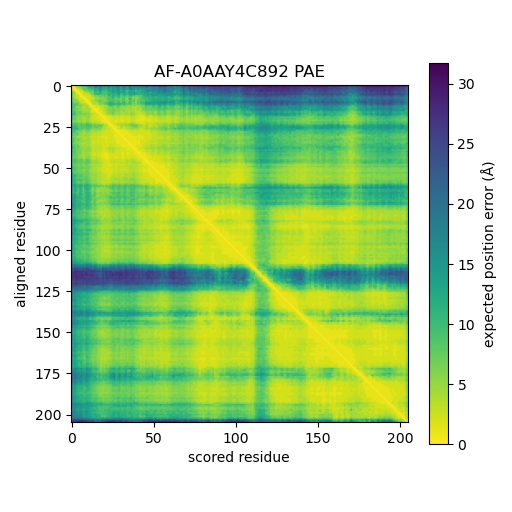3 ASP A N 1
ATOM 651 C CA . ASP A 1 83 ? 1.515 -9.321 0.742 1.00 90.31 83 ASP A CA 1
ATOM 652 C C . ASP A 1 83 ? 0.385 -10.364 0.656 1.00 90.31 83 ASP A C 1
ATOM 654 O O . ASP A 1 83 ? 0.173 -11.174 1.563 1.00 90.31 83 ASP A O 1
ATOM 658 N N . GLY A 1 84 ? -0.372 -10.302 -0.433 1.00 89.50 84 GLY A N 1
ATOM 659 C CA . GLY A 1 84 ? -1.507 -11.139 -0.800 1.00 89.50 84 GLY A CA 1
ATOM 660 C C . GLY A 1 84 ? -2.738 -11.036 0.101 1.00 89.50 84 GLY A C 1
ATOM 661 O O . GLY A 1 84 ? -3.713 -11.741 -0.149 1.00 89.50 84 GLY A O 1
ATOM 662 N N . ALA A 1 85 ? -2.719 -10.221 1.159 1.00 92.12 85 ALA A N 1
ATOM 663 C CA . AL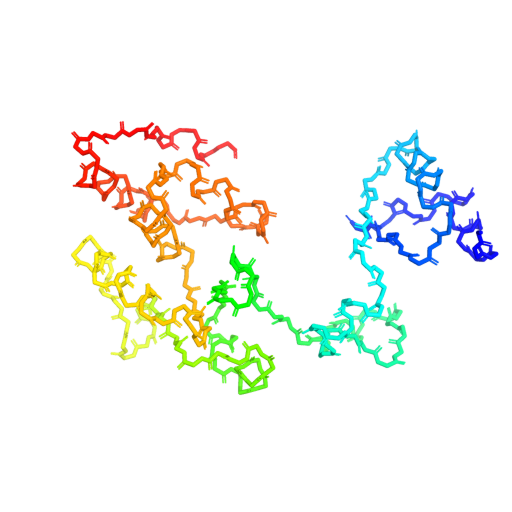A A 1 85 ? -3.654 -10.381 2.274 1.00 92.12 85 ALA A CA 1
ATOM 664 C C . ALA A 1 85 ? -4.401 -9.107 2.672 1.00 92.12 85 ALA A C 1
ATOM 666 O O . ALA A 1 85 ? -5.568 -9.181 3.068 1.00 92.12 85 ALA A O 1
ATOM 667 N N . LEU A 1 86 ? -3.754 -7.942 2.605 1.00 94.12 86 LEU A N 1
ATOM 668 C CA . LEU A 1 86 ? -4.332 -6.698 3.105 1.00 94.12 86 LEU A CA 1
ATOM 669 C C . LEU A 1 86 ? -4.064 -5.549 2.145 1.00 94.12 86 LEU A C 1
ATOM 671 O O . LEU A 1 86 ? -2.914 -5.237 1.849 1.00 94.12 86 LEU A O 1
ATOM 675 N N . PHE A 1 87 ? -5.128 -4.883 1.716 1.00 94.44 87 PHE A N 1
ATOM 676 C CA . PHE A 1 87 ? -5.096 -3.826 0.717 1.00 94.44 87 PHE A CA 1
ATOM 677 C C . PHE A 1 87 ? -5.765 -2.560 1.249 1.00 94.44 87 PHE A C 1
ATOM 679 O O . PHE A 1 87 ? -6.782 -2.612 1.944 1.00 94.44 87 PHE A O 1
ATOM 686 N N . GLN A 1 88 ? -5.224 -1.405 0.874 1.00 92.25 88 GLN A N 1
AT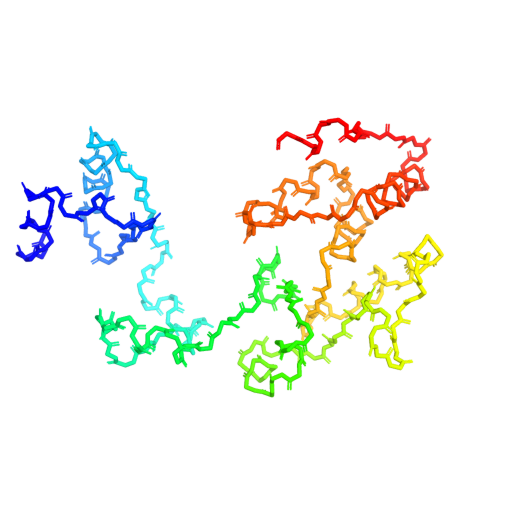OM 687 C CA . GLN A 1 88 ? -5.784 -0.097 1.179 1.00 92.25 88 GLN A CA 1
ATOM 688 C C . GLN A 1 88 ? -6.232 0.593 -0.111 1.00 92.25 88 GLN A C 1
ATOM 690 O O . GLN A 1 88 ? -5.446 0.784 -1.041 1.00 92.25 88 GLN A O 1
ATOM 695 N N . GLY A 1 89 ? -7.505 0.985 -0.168 1.00 90.12 89 GLY A N 1
ATOM 696 C CA . GLY A 1 89 ? -8.084 1.592 -1.365 1.00 90.12 89 GLY A CA 1
ATOM 697 C C . GLY A 1 89 ? -9.290 2.482 -1.107 1.00 90.12 89 GLY A C 1
ATOM 698 O O . GLY A 1 89 ? -9.703 2.702 0.030 1.00 90.12 89 GLY A O 1
ATOM 699 N N . SER A 1 90 ? -9.835 3.025 -2.194 1.00 87.69 90 SER A N 1
ATOM 700 C CA . SER A 1 90 ? -11.033 3.864 -2.190 1.00 87.69 90 SER A CA 1
ATOM 701 C C . SER A 1 90 ? -12.318 3.042 -2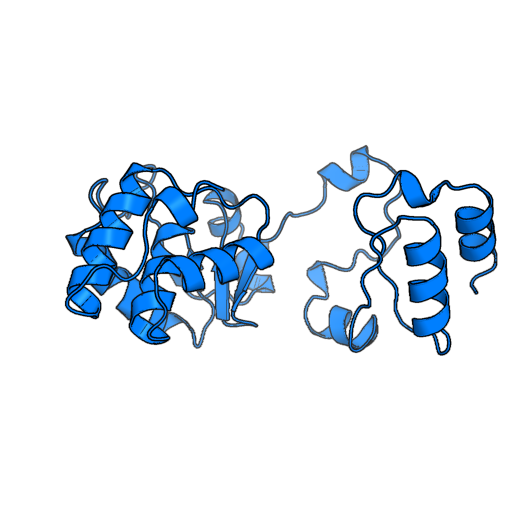.321 1.00 87.69 90 SER A C 1
ATOM 703 O O . SER A 1 90 ? -12.307 1.887 -2.755 1.00 87.69 90 SER A O 1
ATOM 705 N N . ALA A 1 91 ? -13.460 3.669 -2.032 1.00 85.62 91 ALA A N 1
ATOM 706 C CA . ALA A 1 91 ? -14.770 3.055 -2.243 1.00 85.62 91 ALA A CA 1
ATOM 707 C C . ALA A 1 91 ? -15.024 2.664 -3.710 1.00 85.62 91 ALA A C 1
ATOM 709 O O . ALA A 1 91 ? -15.636 1.631 -3.984 1.00 85.62 91 ALA A O 1
ATOM 710 N N . ALA A 1 92 ? -14.524 3.456 -4.666 1.00 89.38 92 ALA A N 1
ATOM 711 C CA . ALA A 1 92 ? -14.624 3.133 -6.088 1.00 89.38 92 ALA A CA 1
ATOM 712 C C . ALA A 1 92 ? -13.859 1.844 -6.427 1.00 89.38 92 ALA A C 1
ATOM 714 O O . ALA A 1 92 ? -14.360 1.007 -7.175 1.00 89.38 92 ALA A O 1
ATOM 715 N N . GLN A 1 93 ? -12.676 1.651 -5.832 1.00 92.75 93 GLN A N 1
ATOM 716 C CA . GLN A 1 93 ? -11.894 0.426 -6.007 1.00 92.75 93 GLN A CA 1
ATOM 717 C C . GLN A 1 93 ? -12.592 -0.780 -5.370 1.00 92.75 93 GLN A C 1
ATOM 719 O O . GLN A 1 93 ? -12.651 -1.841 -5.985 1.00 92.75 93 GLN A O 1
ATOM 724 N N . ALA A 1 94 ? -13.195 -0.600 -4.193 1.00 90.62 94 ALA A N 1
ATOM 725 C CA . ALA A 1 94 ? -13.935 -1.650 -3.493 1.00 90.62 94 ALA A CA 1
ATOM 726 C C . ALA A 1 94 ? -15.199 -2.132 -4.226 1.00 90.62 94 ALA A C 1
ATOM 728 O O . ALA A 1 94 ? -15.667 -3.242 -3.991 1.00 90.62 94 ALA A O 1
ATOM 729 N N . ARG A 1 95 ? -15.748 -1.313 -5.128 1.00 89.94 95 ARG A N 1
ATOM 730 C CA . ARG A 1 95 ? -16.916 -1.652 -5.961 1.00 89.94 95 ARG A CA 1
ATOM 731 C C . ARG A 1 95 ? -16.549 -2.177 -7.343 1.00 89.94 95 ARG A C 1
ATOM 733 O O . ARG A 1 95 ? -17.424 -2.604 -8.093 1.00 89.94 95 ARG A O 1
ATOM 740 N N . ASN A 1 96 ? -15.273 -2.131 -7.705 1.00 93.81 96 ASN A N 1
ATOM 741 C CA . ASN A 1 96 ? -14.817 -2.567 -9.010 1.00 93.81 96 ASN A CA 1
ATOM 742 C C . ASN A 1 96 ? -14.640 -4.092 -9.014 1.00 93.81 96 ASN A C 1
ATOM 744 O O . ASN A 1 96 ? -13.662 -4.615 -8.482 1.00 93.81 96 ASN A O 1
ATOM 748 N N . CYS A 1 97 ? -15.566 -4.806 -9.659 1.00 94.00 97 CYS A N 1
ATOM 749 C CA . CYS A 1 97 ? -15.556 -6.270 -9.710 1.00 94.00 97 CYS A CA 1
ATOM 750 C C . CYS A 1 97 ? -14.253 -6.850 -10.283 1.00 94.00 97 CYS A C 1
ATOM 752 O O . CYS A 1 97 ? -13.814 -7.906 -9.835 1.00 94.00 97 CYS A O 1
ATOM 754 N N . ARG A 1 98 ? -13.596 -6.143 -11.212 1.00 94.75 98 ARG A N 1
ATOM 755 C CA . ARG A 1 98 ? -12.315 -6.565 -11.784 1.00 94.75 98 ARG A CA 1
ATOM 756 C C . ARG A 1 98 ? -11.192 -6.498 -10.754 1.00 94.75 98 ARG A C 1
ATOM 758 O O . ARG A 1 98 ? -10.372 -7.405 -10.706 1.00 94.75 98 ARG A O 1
ATOM 765 N N . ILE A 1 99 ? -11.167 -5.459 -9.915 1.00 95.69 99 ILE A N 1
ATOM 766 C CA . ILE A 1 99 ? -10.195 -5.347 -8.815 1.00 95.69 99 ILE A CA 1
ATOM 767 C C . ILE A 1 99 ? -10.423 -6.467 -7.800 1.00 95.69 99 ILE A C 1
ATOM 769 O O . ILE A 1 99 ? -9.470 -7.149 -7.435 1.00 95.69 99 ILE A O 1
ATOM 773 N N . ILE A 1 100 ? -11.680 -6.686 -7.401 1.00 94.56 100 ILE A N 1
ATOM 774 C CA . ILE A 1 100 ? -12.053 -7.738 -6.448 1.00 94.56 100 ILE A CA 1
ATOM 775 C C . ILE A 1 100 ? -11.602 -9.116 -6.942 1.00 94.56 100 ILE A C 1
ATOM 777 O O . ILE A 1 100 ? -10.975 -9.858 -6.193 1.00 94.56 100 ILE A O 1
ATOM 781 N N . GLN A 1 101 ? -11.858 -9.435 -8.212 1.00 94.50 101 GLN A N 1
ATOM 782 C CA . GLN A 1 101 ? -11.451 -10.708 -8.810 1.00 94.50 101 GLN A CA 1
ATOM 783 C C . GLN A 1 101 ? -9.930 -10.838 -8.919 1.00 94.50 101 GLN A C 1
ATOM 785 O O . GLN A 1 101 ? -9.371 -11.841 -8.490 1.00 94.50 101 GLN A O 1
ATOM 790 N N . ASN A 1 102 ? -9.251 -9.823 -9.454 1.00 95.06 102 ASN A N 1
ATOM 791 C CA . ASN A 1 102 ? -7.811 -9.881 -9.706 1.00 95.06 102 ASN A CA 1
ATOM 792 C C . ASN A 1 102 ? -6.986 -9.991 -8.420 1.00 95.06 102 ASN A C 1
ATOM 794 O O . ASN A 1 102 ? -6.027 -10.757 -8.368 1.00 95.06 102 ASN A O 1
ATOM 798 N N . LEU A 1 103 ? -7.377 -9.260 -7.375 1.00 94.44 103 LEU A N 1
ATOM 799 C CA . LEU A 1 103 ? -6.720 -9.300 -6.066 1.00 94.44 103 LEU A CA 1
ATOM 800 C C . LEU A 1 103 ? -7.286 -10.375 -5.138 1.00 94.44 103 LEU A C 1
ATOM 802 O O . LEU A 1 103 ? -6.858 -10.465 -3.992 1.00 94.44 103 LEU A O 1
ATOM 806 N N . HIS A 1 104 ? -8.240 -11.176 -5.621 1.00 93.25 104 HIS A N 1
ATOM 807 C CA . HIS A 1 104 ? -8.884 -12.238 -4.853 1.00 93.25 104 HIS A CA 1
ATOM 808 C C . HIS A 1 104 ? -9.476 -11.725 -3.530 1.00 93.25 104 HIS A C 1
ATOM 810 O O . HIS A 1 104 ? -9.451 -12.424 -2.524 1.00 93.25 104 HIS A O 1
ATOM 816 N N . ILE A 1 105 ? -10.003 -10.495 -3.526 1.00 93.88 105 ILE A N 1
ATOM 817 C CA . ILE A 1 105 ? -10.584 -9.874 -2.334 1.00 93.88 105 ILE A CA 1
ATOM 818 C C . ILE A 1 105 ? -11.875 -10.613 -1.986 1.00 93.88 105 ILE A C 1
ATOM 820 O O . ILE A 1 105 ? -12.807 -10.673 -2.786 1.00 93.88 105 ILE A O 1
ATOM 824 N N . THR A 1 106 ? -11.952 -11.134 -0.767 1.00 93.50 106 THR A N 1
ATOM 825 C CA . THR A 1 106 ? -13.166 -11.788 -0.250 1.00 93.50 106 THR A CA 1
ATOM 826 C C . THR A 1 106 ? -13.933 -10.908 0.727 1.00 93.50 106 THR A C 1
ATOM 828 O O . THR A 1 106 ? -15.134 -11.098 0.902 1.00 93.50 106 THR A O 1
ATOM 831 N N . HIS A 1 107 ? -13.261 -9.933 1.345 1.00 93.12 107 HIS A N 1
ATOM 832 C CA . HIS A 1 107 ? -13.858 -9.055 2.346 1.00 93.12 107 HIS A CA 1
ATOM 833 C C . HIS A 1 107 ? -13.500 -7.591 2.084 1.00 93.12 107 HIS A C 1
ATOM 835 O O . HIS A 1 107 ? -12.367 -7.247 1.744 1.00 93.12 107 HIS A O 1
ATOM 841 N N . VAL A 1 108 ? -14.476 -6.713 2.295 1.00 89.81 108 VAL A N 1
ATOM 842 C CA . VAL A 1 108 ? -14.310 -5.261 2.227 1.00 89.81 108 VAL A CA 1
ATOM 843 C C . VAL A 1 108 ? -14.744 -4.678 3.561 1.00 89.81 108 VAL A C 1
ATOM 845 O O . VAL A 1 108 ? -15.802 -5.034 4.074 1.00 89.81 108 VAL A O 1
ATOM 848 N N . VAL A 1 109 ? -13.940 -3.769 4.104 1.00 86.19 109 VAL A N 1
ATOM 849 C CA . VAL A 1 109 ? -14.238 -3.071 5.355 1.00 86.19 109 VAL A CA 1
ATOM 850 C C . VAL A 1 109 ? -14.267 -1.571 5.104 1.00 86.19 109 VAL A C 1
ATOM 852 O O . VAL A 1 109 ? -13.272 -0.980 4.681 1.00 86.19 109 VAL A O 1
ATOM 855 N N . ASN A 1 110 ? -15.412 -0.945 5.370 1.00 75.62 110 ASN A N 1
ATOM 856 C CA . ASN A 1 110 ? -15.636 0.468 5.099 1.00 75.62 110 ASN A CA 1
ATOM 857 C C . ASN A 1 110 ? -15.689 1.302 6.390 1.00 75.62 110 ASN A C 1
ATOM 859 O O . ASN A 1 110 ? -16.536 1.071 7.246 1.00 75.62 110 ASN A O 1
ATOM 863 N N . ALA A 1 111 ? -14.833 2.322 6.487 1.00 70.06 111 ALA A N 1
ATOM 864 C CA . ALA A 1 111 ? -14.824 3.292 7.590 1.00 70.06 111 ALA A CA 1
ATOM 865 C C . ALA A 1 111 ? -15.437 4.658 7.224 1.00 70.06 111 ALA A C 1
ATOM 867 O O . ALA A 1 111 ? -15.308 5.606 7.988 1.00 70.06 111 ALA A O 1
ATOM 868 N N . THR A 1 112 ? -16.016 4.802 6.028 1.00 62.78 112 THR A N 1
ATOM 869 C CA . THR A 1 112 ? -16.561 6.077 5.533 1.00 62.78 112 THR A CA 1
ATOM 870 C C . THR A 1 112 ? -18.083 6.032 5.491 1.00 62.78 112 THR A C 1
ATOM 872 O O . THR A 1 112 ? -18.648 5.151 4.843 1.00 62.78 112 THR A O 1
ATOM 875 N N . ALA A 1 113 ? -18.727 7.003 6.152 1.00 53.53 113 ALA A N 1
ATOM 876 C CA . ALA A 1 113 ? -20.179 7.138 6.356 1.00 53.53 113 ALA A CA 1
ATOM 877 C C . ALA A 1 113 ? -21.028 7.288 5.073 1.00 53.53 113 ALA A C 1
ATOM 879 O O . ALA A 1 113 ? -22.243 7.443 5.144 1.00 53.53 113 ALA A O 1
ATOM 880 N N . GLU A 1 114 ? -20.410 7.242 3.892 1.00 51.78 114 GLU A N 1
ATOM 881 C CA . GLU A 1 114 ? -21.071 7.436 2.598 1.00 51.78 114 GLU A CA 1
ATOM 882 C C . GLU A 1 114 ? -21.932 6.233 2.161 1.00 51.78 114 GLU A C 1
ATOM 884 O O . GLU A 1 114 ? -22.660 6.326 1.172 1.00 51.78 114 GLU A O 1
ATOM 889 N N . PHE A 1 115 ? -21.889 5.106 2.890 1.00 55.25 115 PHE A N 1
ATOM 890 C CA . PHE A 1 115 ? -22.624 3.878 2.560 1.00 55.25 115 PHE A CA 1
ATOM 891 C C . PHE A 1 115 ? -23.344 3.266 3.769 1.00 55.25 115 PHE A C 1
ATOM 893 O O . PHE A 1 115 ? -22.920 3.448 4.905 1.00 55.25 115 PHE A O 1
ATOM 900 N N . GLN A 1 116 ? -24.421 2.514 3.499 1.00 47.38 116 GLN A N 1
ATOM 901 C CA . GLN A 1 116 ? -25.352 1.949 4.495 1.00 47.38 116 GLN A CA 1
ATOM 902 C C . GLN A 1 116 ? -24.702 1.053 5.571 1.00 47.38 116 GLN A C 1
ATOM 904 O O . GLN A 1 116 ? -25.283 0.916 6.641 1.00 47.38 116 GLN A O 1
ATOM 909 N N . ASP A 1 117 ? -23.495 0.528 5.324 1.00 54.03 117 ASP A N 1
ATOM 910 C CA . ASP A 1 117 ? -22.742 -0.359 6.230 1.00 54.03 117 ASP A CA 1
ATOM 911 C C . ASP A 1 117 ? -21.444 0.281 6.763 1.00 54.03 117 ASP A C 1
ATOM 913 O O . ASP A 1 117 ? -20.450 -0.395 7.033 1.00 54.03 117 ASP A O 1
ATOM 917 N N . ALA A 1 118 ? -21.392 1.610 6.826 1.00 53.03 118 ALA A N 1
ATOM 918 C CA . ALA A 1 118 ? -20.235 2.321 7.343 1.00 53.03 118 ALA A CA 1
ATOM 919 C C . ALA A 1 118 ? -20.133 2.226 8.867 1.00 53.03 118 ALA A C 1
ATOM 921 O O . ALA A 1 118 ? -21.134 2.340 9.577 1.00 53.03 118 ALA A O 1
ATOM 922 N N . PHE A 1 119 ? -18.906 2.111 9.377 1.00 52.50 119 PHE A N 1
ATOM 923 C CA . PHE A 1 119 ? -18.669 2.374 10.791 1.00 52.50 119 PHE A CA 1
ATOM 924 C C . PHE A 1 119 ? -19.072 3.817 11.166 1.00 52.50 119 PHE A C 1
ATOM 926 O O . PHE A 1 119 ? -18.994 4.713 10.316 1.00 52.50 119 PHE A O 1
ATOM 933 N N . PRO A 1 120 ? -19.507 4.049 12.420 1.00 57.94 120 PRO A N 1
ATOM 934 C CA . PRO A 1 120 ? -19.850 5.384 12.894 1.00 57.94 120 PRO A CA 1
ATOM 935 C C . PRO A 1 120 ? -18.667 6.355 12.765 1.00 57.94 120 PRO A C 1
ATOM 937 O O . PRO A 1 120 ? -17.510 5.946 12.724 1.00 57.94 120 PRO A O 1
ATOM 940 N N . SER A 1 121 ? -18.957 7.660 12.729 1.00 58.72 121 SER A N 1
ATOM 941 C CA . SER A 1 121 ? -17.934 8.719 12.681 1.00 58.72 121 SER A CA 1
ATOM 942 C C . SER A 1 121 ? -16.939 8.634 13.845 1.00 58.72 121 SER A C 1
ATOM 944 O O . SER A 1 121 ? -15.777 9.018 13.707 1.00 58.72 121 SER A O 1
ATOM 946 N N . ASP A 1 122 ? -17.408 8.133 14.987 1.00 68.56 122 ASP A N 1
ATOM 947 C CA . ASP A 1 122 ? -16.567 7.715 16.096 1.00 68.56 122 ASP A CA 1
ATOM 948 C C . ASP A 1 122 ? -16.204 6.239 15.919 1.00 68.56 122 ASP A C 1
ATOM 950 O O . ASP A 1 122 ? -17.052 5.352 16.054 1.00 68.56 122 ASP A O 1
ATOM 954 N N . LEU A 1 123 ? -14.944 5.984 15.565 1.00 75.44 123 LEU A N 1
ATOM 955 C CA . LEU A 1 123 ? -14.452 4.628 15.379 1.00 75.44 123 LEU A CA 1
ATOM 956 C C . LEU A 1 123 ? -13.953 4.012 16.684 1.00 75.44 123 LEU A C 1
ATOM 958 O O . LEU A 1 123 ? -13.657 2.825 16.661 1.00 75.44 123 LEU A O 1
ATOM 962 N N . SER A 1 124 ? -13.866 4.747 17.797 1.00 74.50 124 SER A N 1
ATOM 963 C CA . SER A 1 124 ? -13.231 4.269 19.037 1.00 74.50 124 SER A CA 1
ATOM 964 C C . SER A 1 124 ? -13.753 2.897 19.491 1.00 74.50 124 SER A C 1
ATOM 966 O O . SER A 1 124 ? -12.966 1.979 19.720 1.00 74.50 124 SER A O 1
ATOM 968 N N . GLU A 1 125 ? -15.073 2.697 19.501 1.00 77.81 125 GLU A N 1
ATOM 969 C CA . GLU A 1 125 ? -15.699 1.407 19.837 1.00 77.81 125 GLU A CA 1
ATOM 970 C C . GLU A 1 125 ? -15.623 0.371 18.699 1.00 77.81 125 GLU A C 1
ATOM 972 O O . GLU A 1 125 ? -15.684 -0.842 18.921 1.00 77.81 125 GLU A O 1
ATOM 977 N N . ALA A 1 126 ? -15.483 0.841 17.460 1.00 82.88 126 ALA A N 1
ATOM 978 C CA . ALA A 1 126 ? -15.441 0.017 16.262 1.00 82.88 126 ALA A CA 1
ATOM 979 C C . ALA A 1 126 ? -14.046 -0.543 15.951 1.00 82.88 126 ALA A C 1
ATOM 981 O O . ALA A 1 126 ? -13.962 -1.633 15.380 1.00 82.88 126 ALA A O 1
ATOM 982 N N . LEU A 1 127 ? -12.962 0.153 16.321 1.00 87.75 127 LEU A N 1
ATOM 983 C CA . LEU A 1 127 ? -11.583 -0.242 16.010 1.00 87.75 127 LEU A CA 1
ATOM 984 C C . LEU A 1 127 ? -11.267 -1.680 16.463 1.00 87.75 127 LEU A C 1
ATOM 986 O O . LEU A 1 127 ? -10.820 -2.458 15.614 1.00 87.75 127 LEU A O 1
ATOM 990 N N . PRO A 1 128 ? -11.589 -2.113 17.702 1.00 89.44 128 PRO A N 1
ATOM 991 C CA . PRO A 1 128 ? -11.326 -3.489 18.129 1.00 89.44 128 PRO A CA 1
ATOM 992 C C . PRO A 1 128 ? -12.156 -4.529 17.363 1.00 89.44 128 PRO A C 1
ATOM 994 O O . PRO A 1 128 ? -11.740 -5.672 17.165 1.00 89.44 128 PRO A O 1
ATOM 997 N N . ALA A 1 129 ? -13.385 -4.195 16.962 1.00 87.81 129 ALA A N 1
ATOM 998 C CA . ALA A 1 129 ? -14.231 -5.107 16.192 1.00 87.81 129 ALA A CA 1
ATOM 999 C C . ALA A 1 129 ? -13.745 -5.224 14.739 1.00 87.81 129 ALA A C 1
ATOM 1001 O O . ALA A 1 129 ? -13.638 -6.332 14.209 1.00 87.81 129 ALA A O 1
ATOM 1002 N N . ALA A 1 130 ? -13.405 -4.091 14.123 1.00 87.44 130 ALA A N 1
ATOM 1003 C CA . ALA A 1 130 ? -12.878 -4.007 12.769 1.00 87.44 130 ALA A CA 1
ATOM 1004 C C . ALA A 1 130 ? -11.529 -4.721 12.646 1.00 87.44 130 ALA A C 1
ATOM 1006 O O . ALA A 1 130 ? -11.340 -5.517 11.730 1.00 87.44 130 ALA A O 1
ATOM 1007 N N . SER A 1 131 ? -10.621 -4.495 13.594 1.00 90.62 131 SER A N 1
ATOM 1008 C CA . SER A 1 131 ? -9.314 -5.148 13.640 1.00 90.62 131 SER A CA 1
ATOM 1009 C C . SER A 1 131 ? -9.448 -6.675 13.711 1.00 90.62 131 SER A C 1
ATOM 1011 O O . SER A 1 131 ? -8.942 -7.385 12.838 1.00 90.62 131 SER A O 1
ATOM 1013 N N . ARG A 1 132 ? -10.272 -7.196 14.632 1.00 90.69 132 ARG A N 1
ATOM 1014 C CA . ARG A 1 132 ? -10.571 -8.638 14.710 1.00 90.69 132 ARG A CA 1
ATOM 1015 C C . ARG A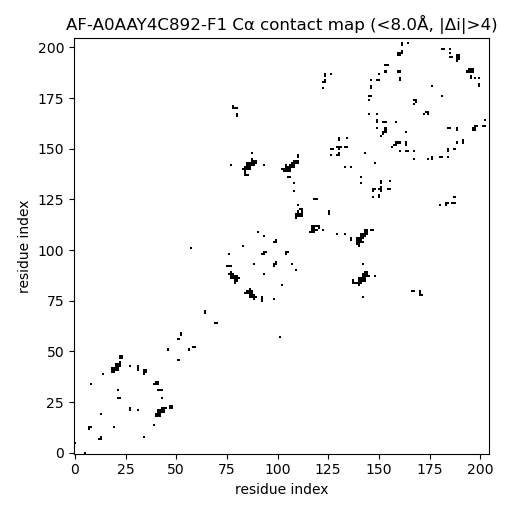 1 132 ? -11.221 -9.190 13.441 1.00 90.69 132 ARG A C 1
ATOM 1017 O O . ARG A 1 132 ? -10.936 -10.327 13.056 1.00 90.69 132 ARG A O 1
ATOM 1024 N N . PHE A 1 133 ? -12.106 -8.427 12.796 1.00 89.94 133 PHE A N 1
ATOM 1025 C CA . PHE A 1 133 ? -12.696 -8.815 11.513 1.00 89.94 133 PHE A CA 1
ATOM 1026 C C . PHE A 1 133 ? -11.619 -8.940 10.430 1.00 89.94 133 PHE A C 1
ATOM 1028 O O . PHE A 1 133 ? -11.542 -9.979 9.774 1.00 89.94 133 PHE A O 1
ATOM 1035 N N . ILE A 1 134 ? -10.747 -7.935 10.298 1.00 90.56 134 ILE A N 1
ATOM 1036 C CA . ILE A 1 134 ? -9.621 -7.952 9.357 1.00 90.56 134 ILE A CA 1
ATOM 1037 C C . ILE A 1 134 ? -8.734 -9.166 9.635 1.00 90.56 134 ILE A C 1
ATOM 1039 O O . ILE A 1 134 ? -8.438 -9.922 8.713 1.00 90.56 134 ILE A O 1
ATOM 1043 N N . GLY A 1 135 ? -8.397 -9.430 10.901 1.00 89.88 135 GLY A N 1
ATOM 1044 C CA . GLY A 1 135 ? -7.595 -10.586 11.299 1.00 89.88 135 GLY A CA 1
ATOM 1045 C C . GLY A 1 135 ? -8.177 -11.931 10.847 1.00 89.88 135 GLY A C 1
ATOM 1046 O O . GLY A 1 135 ? -7.431 -12.819 10.434 1.00 89.88 135 GLY A O 1
ATOM 1047 N N . ARG A 1 136 ? -9.509 -12.081 10.852 1.00 89.81 136 ARG A N 1
ATOM 1048 C CA . ARG A 1 136 ? -10.192 -13.273 10.313 1.00 89.81 136 ARG A CA 1
ATOM 1049 C C . ARG A 1 136 ? -10.191 -13.301 8.782 1.00 89.81 136 ARG A C 1
ATOM 1051 O O . ARG A 1 136 ? -10.070 -14.378 8.200 1.00 89.81 136 ARG A O 1
ATOM 1058 N N . ALA A 1 137 ? -10.308 -12.138 8.149 1.00 88.12 137 ALA A N 1
ATOM 1059 C CA . ALA A 1 137 ? -10.396 -11.978 6.701 1.00 88.12 137 ALA A CA 1
ATOM 1060 C C . ALA A 1 137 ? -9.049 -12.084 5.961 1.00 88.12 137 ALA A C 1
ATOM 1062 O O . ALA A 1 137 ? -9.051 -12.364 4.764 1.00 88.12 137 ALA A O 1
ATOM 1063 N N . LEU A 1 138 ? -7.903 -11.924 6.642 1.00 86.56 138 LEU A N 1
ATOM 1064 C CA . LEU A 1 138 ? -6.558 -11.954 6.031 1.00 86.56 138 LEU A CA 1
ATOM 1065 C C . LEU A 1 138 ? -6.312 -13.154 5.111 1.00 86.56 138 LEU A C 1
ATOM 1067 O O . LEU A 1 138 ? -5.617 -13.025 4.110 1.00 86.56 138 LEU A O 1
ATOM 1071 N N . ARG A 1 139 ? -6.876 -14.326 5.437 1.00 81.62 139 ARG A N 1
ATOM 1072 C CA . ARG A 1 139 ? -6.683 -15.554 4.646 1.00 81.62 139 ARG A CA 1
ATOM 1073 C C . ARG A 1 139 ? -7.284 -15.479 3.242 1.00 81.62 139 ARG A C 1
ATOM 1075 O O . ARG A 1 139 ? -6.920 -16.294 2.405 1.00 81.62 139 ARG A O 1
ATOM 1082 N N . GLY A 1 140 ? -8.216 -14.560 3.007 1.00 79.50 140 GLY A N 1
ATOM 1083 C CA . GLY A 1 140 ? -8.904 -14.408 1.731 1.00 79.50 140 GLY A CA 1
ATOM 1084 C C . GLY A 1 140 ? -8.769 -13.015 1.125 1.00 79.50 140 GLY A C 1
ATOM 1085 O O . GLY A 1 140 ? -9.584 -12.675 0.281 1.00 79.50 140 GLY A O 1
ATOM 1086 N N . GLY A 1 141 ? -7.833 -12.178 1.571 1.00 84.69 141 GLY A N 1
ATOM 1087 C CA . GLY A 1 141 ? -7.701 -10.817 1.053 1.00 84.69 141 GLY A CA 1
ATOM 1088 C C . GLY A 1 141 ? -8.773 -9.861 1.591 1.00 84.69 141 GLY A C 1
ATOM 1089 O O . GLY A 1 141 ? -9.980 -10.052 1.405 1.00 84.69 141 GLY A O 1
ATOM 1090 N N . CYS A 1 142 ? -8.319 -8.794 2.244 1.00 89.00 142 CYS A N 1
ATOM 1091 C CA . CYS A 1 142 ? -9.175 -7.761 2.813 1.00 89.00 142 CYS A CA 1
ATOM 1092 C C . CYS A 1 142 ? -8.818 -6.387 2.243 1.00 89.00 142 CYS A C 1
ATOM 1094 O O . CYS A 1 142 ? -7.650 -6.006 2.234 1.00 89.00 142 CYS A O 1
ATOM 1096 N N . LEU A 1 143 ? -9.822 -5.622 1.813 1.00 86.88 143 LEU A N 1
ATOM 1097 C CA . LEU A 1 143 ? -9.664 -4.238 1.360 1.00 86.88 143 LEU A CA 1
ATOM 1098 C C . LEU A 1 143 ? -10.289 -3.271 2.370 1.00 86.88 143 LEU A C 1
ATOM 1100 O O . LEU A 1 143 ? -11.451 -3.445 2.735 1.00 86.88 143 LEU A O 1
ATOM 1104 N N . GLY A 1 144 ? -9.566 -2.229 2.788 1.00 86.31 144 GLY A N 1
ATOM 1105 C CA . GLY A 1 144 ? -10.124 -1.232 3.707 1.00 86.31 144 GLY A CA 1
ATOM 1106 C C . GLY A 1 144 ? -9.435 0.132 3.720 1.00 86.31 144 GLY A C 1
ATOM 1107 O O . GLY A 1 144 ? -8.594 0.447 2.877 1.00 86.31 144 GLY A O 1
ATOM 1108 N N . SER A 1 145 ? -9.839 0.980 4.670 1.00 86.00 145 SER A N 1
ATOM 1109 C CA . SER A 1 145 ? -9.299 2.334 4.851 1.00 86.00 145 SER A CA 1
ATOM 1110 C C . SER A 1 145 ? -8.032 2.340 5.710 1.00 86.00 145 SER A C 1
ATOM 1112 O O . SER A 1 145 ? -7.834 1.460 6.547 1.00 86.00 145 SER A O 1
ATOM 1114 N N . SER A 1 146 ? -7.200 3.375 5.558 1.00 86.38 146 SER A N 1
ATOM 1115 C CA . SER A 1 146 ? -5.934 3.525 6.289 1.00 86.38 146 SER A CA 1
ATOM 1116 C C . SER A 1 146 ? -6.079 3.378 7.806 1.00 86.38 146 SER A C 1
ATOM 1118 O O . SER A 1 146 ? -5.272 2.702 8.426 1.00 86.38 146 SER A O 1
ATOM 1120 N N . VAL A 1 147 ? -7.122 3.963 8.398 1.00 88.12 147 VAL A N 1
ATOM 1121 C CA . VAL A 1 147 ? -7.347 3.955 9.855 1.00 88.12 147 VAL A CA 1
ATOM 1122 C C . VAL A 1 147 ? -7.557 2.537 10.378 1.00 88.12 147 VAL A C 1
ATOM 1124 O O . VAL A 1 147 ? -6.938 2.138 11.359 1.00 88.12 147 VAL A O 1
ATOM 1127 N N . LEU A 1 148 ? -8.373 1.745 9.681 1.00 89.00 148 LEU A N 1
ATOM 1128 C CA . LEU A 1 148 ? -8.633 0.363 10.075 1.00 89.00 148 LEU A CA 1
ATOM 1129 C C . LEU A 1 148 ? -7.410 -0.529 9.857 1.00 89.00 148 LEU A C 1
ATOM 1131 O O . LEU A 1 148 ? -7.184 -1.448 10.640 1.00 89.00 148 LEU A O 1
ATOM 1135 N N . MET A 1 149 ? -6.600 -0.246 8.827 1.00 90.25 149 MET A N 1
ATOM 1136 C CA . MET A 1 149 ? -5.333 -0.956 8.625 1.00 90.25 149 MET A CA 1
ATOM 1137 C C . MET A 1 149 ? -4.366 -0.683 9.781 1.00 90.25 149 MET A C 1
ATOM 1139 O O . MET A 1 149 ? -3.735 -1.614 10.270 1.00 90.25 149 MET A O 1
ATOM 1143 N N . LEU A 1 150 ? -4.264 0.569 10.239 1.00 92.56 150 LEU A N 1
ATOM 1144 C CA . LEU A 1 150 ? -3.403 0.943 11.364 1.00 92.56 150 LEU A CA 1
ATOM 1145 C C . LEU A 1 150 ? -3.854 0.269 12.661 1.00 92.56 150 LEU A C 1
ATOM 1147 O O . LEU A 1 150 ? -3.030 -0.353 13.323 1.00 92.56 150 LEU A O 1
ATOM 1151 N N . ALA A 1 151 ? -5.151 0.314 12.976 1.00 93.38 151 ALA A N 1
ATOM 1152 C CA . ALA A 1 151 ? -5.706 -0.379 14.139 1.00 93.38 151 ALA A CA 1
ATOM 1153 C C . ALA A 1 151 ? -5.407 -1.885 14.110 1.00 93.38 151 ALA A C 1
ATOM 1155 O O . ALA A 1 151 ? -4.918 -2.438 15.093 1.00 93.38 151 ALA A O 1
ATOM 1156 N N . PHE A 1 152 ? -5.611 -2.525 12.954 1.00 94.50 152 PHE A N 1
ATOM 1157 C CA . PHE A 1 152 ? -5.265 -3.929 12.758 1.00 94.50 152 PHE A CA 1
ATOM 1158 C C . PHE A 1 152 ? -3.772 -4.209 12.991 1.00 94.50 152 PHE A C 1
ATOM 1160 O O . PHE A 1 152 ? -3.424 -5.173 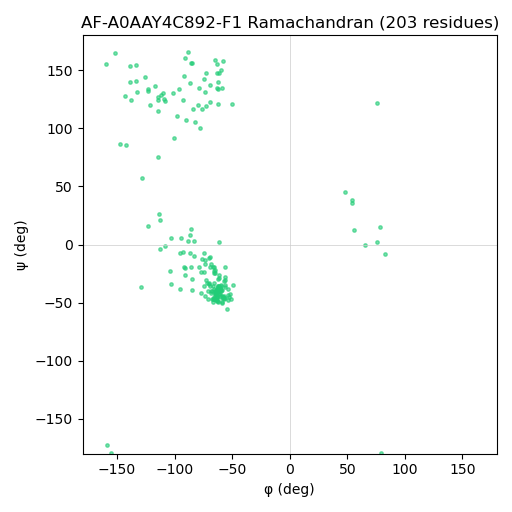13.671 1.00 94.50 152 PHE A O 1
ATOM 1167 N N . LEU A 1 153 ? -2.877 -3.382 12.441 1.00 95.06 153 LEU A N 1
ATOM 1168 C CA . LEU A 1 153 ? -1.434 -3.557 12.616 1.00 95.06 153 LEU A CA 1
ATOM 1169 C C . LEU A 1 153 ? -1.020 -3.396 14.084 1.00 95.06 153 LEU A C 1
ATOM 1171 O O . LEU A 1 153 ? -0.226 -4.202 14.567 1.00 95.06 153 LEU A O 1
ATOM 1175 N N . MET A 1 154 ? -1.572 -2.416 14.802 1.00 95.81 154 MET A N 1
ATOM 1176 C CA . MET A 1 154 ? -1.272 -2.228 16.224 1.00 95.81 154 MET A CA 1
ATOM 1177 C C . MET A 1 154 ? -1.701 -3.440 17.057 1.00 95.81 154 MET A C 1
ATOM 1179 O O . MET A 1 154 ? -0.881 -3.985 17.792 1.00 95.81 154 MET A O 1
ATOM 1183 N N . GLU A 1 155 ? -2.935 -3.926 16.888 1.00 95.12 155 GLU A N 1
ATOM 1184 C CA . GLU A 1 155 ? -3.454 -5.052 17.678 1.00 95.12 155 GLU A CA 1
ATOM 1185 C C . GLU A 1 155 ? -2.794 -6.391 17.306 1.00 95.12 155 GLU A C 1
ATOM 1187 O O . GLU A 1 155 ? -2.375 -7.146 18.179 1.00 95.12 155 GLU A O 1
ATOM 1192 N N . HIS A 1 156 ? -2.674 -6.710 16.013 1.00 93.69 156 HIS A N 1
ATOM 1193 C CA . HIS A 1 156 ? -2.242 -8.043 15.574 1.00 93.69 156 HIS A CA 1
ATOM 1194 C C . HIS A 1 156 ? -0.732 -8.185 15.357 1.00 93.69 156 HIS A C 1
ATOM 1196 O O . HIS A 1 156 ? -0.236 -9.313 15.296 1.00 93.69 156 HIS A O 1
ATOM 1202 N N . ARG A 1 157 ? 0.006 -7.080 15.195 1.00 93.12 157 ARG A N 1
ATOM 1203 C CA . ARG A 1 157 ? 1.478 -7.093 15.101 1.00 93.12 157 ARG A CA 1
ATOM 1204 C C . ARG A 1 157 ? 2.159 -6.520 16.342 1.00 93.12 157 ARG A C 1
ATOM 1206 O O . ARG A 1 157 ? 3.386 -6.538 16.390 1.00 93.12 157 ARG A O 1
ATOM 1213 N N . CYS A 1 158 ? 1.390 -6.058 17.330 1.00 94.75 158 CYS A N 1
ATOM 1214 C CA . CYS A 1 158 ? 1.897 -5.392 18.532 1.00 94.75 158 CYS A CA 1
ATOM 1215 C C . CYS A 1 158 ? 2.798 -4.195 18.189 1.00 94.75 158 CYS A C 1
ATOM 1217 O O . CYS A 1 158 ? 3.849 -3.992 18.797 1.00 94.75 158 CYS A O 1
ATOM 1219 N N . TRP A 1 159 ? 2.431 -3.449 17.149 1.00 96.81 159 TRP A N 1
ATOM 1220 C CA . TRP A 1 159 ? 3.174 -2.276 16.703 1.00 96.81 159 TRP A CA 1
ATOM 1221 C C . TRP A 1 159 ? 2.631 -1.020 17.373 1.00 96.81 159 TRP A C 1
ATOM 1223 O O . TRP A 1 159 ? 1.426 -0.902 17.570 1.00 96.81 159 TRP A O 1
ATOM 1233 N N . SER A 1 160 ? 3.510 -0.064 17.675 1.00 96.44 160 SER A N 1
ATOM 1234 C CA . SER A 1 160 ? 3.062 1.284 18.019 1.00 96.44 160 SER A CA 1
ATOM 1235 C C . SER A 1 160 ? 2.391 1.942 16.811 1.00 96.44 160 SER A C 1
ATOM 1237 O O . SER A 1 160 ? 2.657 1.574 15.657 1.00 96.44 160 SER A O 1
ATOM 1239 N N . LEU A 1 161 ? 1.560 2.950 17.057 1.00 95.38 161 LEU A N 1
ATOM 1240 C CA . LEU A 1 161 ? 0.925 3.769 16.037 1.00 95.38 161 LEU A CA 1
ATOM 1241 C C . LEU A 1 161 ? 1.968 4.348 15.077 1.00 95.38 161 LEU A C 1
ATOM 1243 O O . LEU A 1 161 ? 1.785 4.266 13.864 1.00 95.38 161 LEU A O 1
ATOM 1247 N N . LEU A 1 162 ? 3.098 4.844 15.590 1.00 94.81 162 LEU A N 1
ATOM 1248 C CA . LEU A 1 162 ? 4.190 5.365 14.766 1.00 94.81 162 LEU A CA 1
ATOM 1249 C C . LEU A 1 162 ? 4.758 4.299 13.829 1.00 94.81 162 LEU A C 1
ATOM 1251 O O . LEU A 1 162 ? 5.000 4.566 12.652 1.00 94.81 162 LEU A O 1
ATOM 1255 N N . HIS A 1 163 ? 4.977 3.085 14.336 1.00 95.56 163 HIS A N 1
ATOM 1256 C CA . HIS A 1 163 ? 5.525 1.994 13.536 1.00 95.56 163 HIS A CA 1
ATOM 1257 C C . HIS A 1 163 ? 4.530 1.547 12.460 1.00 95.56 163 HIS A C 1
ATOM 1259 O O . HIS A 1 163 ? 4.893 1.441 11.287 1.00 95.56 163 HIS A O 1
ATOM 1265 N N . ALA A 1 164 ? 3.265 1.342 12.834 1.00 95.25 164 ALA A N 1
ATOM 1266 C CA . ALA A 1 164 ? 2.199 1.004 11.897 1.00 95.25 164 ALA A CA 1
ATOM 1267 C C . ALA A 1 164 ? 2.021 2.092 10.824 1.00 95.25 164 ALA A C 1
ATOM 1269 O O . ALA A 1 164 ? 1.843 1.784 9.643 1.00 95.25 164 ALA A O 1
ATOM 1270 N N . PHE A 1 165 ? 2.123 3.363 11.216 1.00 93.56 165 PHE A N 1
ATOM 1271 C CA . PHE A 1 165 ? 2.031 4.495 10.303 1.00 93.56 165 PHE A CA 1
ATOM 1272 C C . PHE A 1 165 ? 3.196 4.545 9.317 1.00 93.56 165 PHE A C 1
ATOM 1274 O O . PHE A 1 165 ? 2.963 4.668 8.115 1.00 93.56 165 PHE A O 1
ATOM 1281 N N . ARG A 1 166 ? 4.437 4.381 9.790 1.00 93.44 166 ARG A N 1
ATOM 1282 C CA . ARG A 1 166 ? 5.626 4.309 8.924 1.00 93.44 166 ARG A CA 1
ATOM 1283 C C . ARG A 1 166 ? 5.506 3.178 7.907 1.00 93.44 166 ARG A C 1
ATOM 1285 O O . ARG A 1 166 ? 5.683 3.418 6.716 1.00 93.44 166 ARG A O 1
ATOM 1292 N N . TRP A 1 167 ? 5.080 1.995 8.348 1.00 94.56 167 TRP A N 1
ATOM 1293 C CA . TRP A 1 167 ? 4.830 0.856 7.462 1.00 94.56 167 TRP A CA 1
ATOM 1294 C C . TRP A 1 167 ? 3.811 1.169 6.357 1.00 94.56 167 TRP A C 1
ATOM 1296 O O . TRP A 1 167 ? 4.011 0.823 5.189 1.00 94.56 167 TRP A O 1
ATOM 1306 N N . LEU A 1 168 ? 2.708 1.834 6.718 1.00 91.88 168 LEU A N 1
ATOM 1307 C CA . LEU A 1 168 ? 1.695 2.268 5.759 1.00 91.88 168 LEU A CA 1
ATOM 1308 C C . LEU A 1 168 ? 2.256 3.318 4.788 1.00 91.88 168 LEU A C 1
ATOM 1310 O O . LEU A 1 168 ? 1.986 3.240 3.591 1.00 91.88 168 LEU A O 1
ATOM 1314 N N . LYS A 1 169 ? 3.031 4.285 5.286 1.00 90.31 169 LYS A N 1
ATOM 1315 C CA . LYS A 1 169 ? 3.600 5.387 4.500 1.00 90.31 169 LYS A CA 1
ATOM 1316 C C . LYS A 1 169 ? 4.620 4.898 3.472 1.00 90.31 169 LYS A C 1
ATOM 1318 O O . LYS A 1 169 ? 4.595 5.370 2.341 1.00 90.31 169 LYS A O 1
ATOM 1323 N N . GLU A 1 170 ? 5.439 3.909 3.822 1.00 90.00 170 GLU A N 1
ATOM 1324 C CA . GLU A 1 170 ? 6.375 3.259 2.893 1.00 90.00 170 GLU A CA 1
ATOM 1325 C C . GLU A 1 170 ? 5.653 2.607 1.705 1.00 90.00 170 GLU A C 1
ATOM 1327 O O . GLU A 1 170 ? 6.102 2.702 0.567 1.00 90.00 170 GLU A O 1
ATOM 1332 N N . ARG A 1 171 ? 4.496 1.983 1.949 1.00 90.44 171 ARG A N 1
ATOM 1333 C CA . ARG A 1 171 ? 3.690 1.315 0.907 1.00 90.44 171 ARG A CA 1
ATOM 1334 C C . ARG A 1 171 ? 2.736 2.255 0.183 1.00 90.44 1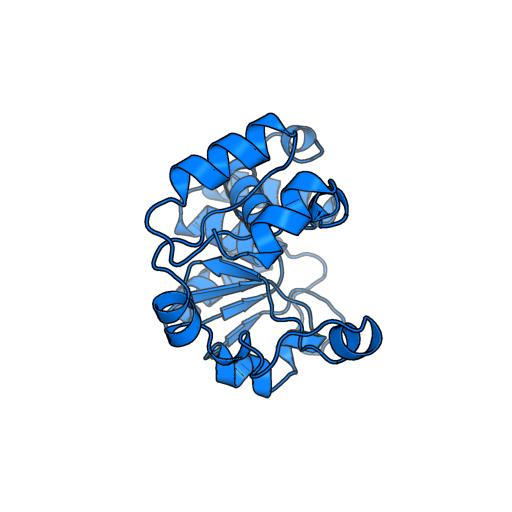71 ARG A C 1
ATOM 1336 O O . ARG A 1 171 ? 2.257 1.958 -0.912 1.00 90.44 171 ARG A O 1
ATOM 1343 N N . ARG A 1 172 ? 2.439 3.398 0.797 1.00 87.94 172 ARG A N 1
ATOM 1344 C CA . ARG A 1 172 ? 1.570 4.435 0.258 1.00 87.94 172 ARG A CA 1
ATOM 1345 C C . ARG A 1 172 ? 2.044 5.810 0.715 1.00 87.94 172 ARG A C 1
ATOM 1347 O O . ARG A 1 172 ? 1.517 6.377 1.671 1.00 87.94 172 ARG A O 1
ATOM 1354 N N . GLY A 1 173 ? 2.972 6.396 -0.042 1.00 82.25 173 GLY A N 1
ATOM 1355 C CA . GLY A 1 173 ? 3.563 7.704 0.276 1.00 82.25 173 GLY A CA 1
ATOM 1356 C C . GLY A 1 173 ? 2.543 8.841 0.428 1.00 82.25 173 GLY A C 1
ATOM 1357 O O . GLY A 1 173 ? 2.743 9.760 1.217 1.00 82.25 173 GLY A O 1
ATOM 1358 N N . CYS A 1 174 ? 1.390 8.761 -0.243 1.00 80.56 174 CYS A N 1
ATOM 1359 C CA . CYS A 1 174 ? 0.310 9.745 -0.116 1.00 80.56 174 CYS A CA 1
ATOM 1360 C C . CYS A 1 174 ? -0.630 9.516 1.083 1.00 80.56 174 CYS A C 1
ATOM 1362 O O . CYS A 1 174 ? -1.613 10.239 1.227 1.00 80.56 174 CYS A O 1
ATOM 1364 N N . ALA A 1 175 ? -0.379 8.518 1.940 1.00 79.88 175 ALA A N 1
ATOM 1365 C CA . ALA A 1 175 ? -1.199 8.281 3.123 1.00 79.88 175 ALA A CA 1
ATOM 1366 C C . ALA A 1 175 ? -1.129 9.485 4.079 1.00 79.88 175 ALA A C 1
ATOM 1368 O O . ALA A 1 175 ? -0.051 9.864 4.539 1.00 79.88 175 ALA A O 1
ATOM 1369 N N . ALA A 1 176 ? -2.290 10.073 4.360 1.00 78.06 176 ALA A N 1
ATOM 1370 C CA . ALA A 1 176 ? -2.469 11.195 5.275 1.00 78.06 176 ALA A CA 1
ATOM 1371 C C . ALA A 1 176 ? -3.790 10.988 6.042 1.00 78.06 176 ALA A C 1
ATOM 1373 O O . ALA A 1 176 ? -4.850 11.408 5.570 1.00 78.06 176 ALA A O 1
ATOM 1374 N N . PRO A 1 177 ? -3.780 10.234 7.155 1.00 73.69 177 PRO A N 1
ATOM 1375 C CA . PRO A 1 177 ? -4.965 10.049 7.983 1.00 73.69 177 PRO A CA 1
ATOM 1376 C C . PRO A 1 177 ? -5.439 11.392 8.553 1.00 73.69 177 PRO A C 1
ATOM 1378 O O . PRO A 1 177 ? -4.645 12.289 8.829 1.00 73.69 177 PRO A O 1
ATOM 1381 N N . ASN A 1 178 ? -6.754 11.528 8.721 1.00 79.31 178 ASN A N 1
ATOM 1382 C CA . ASN A 1 178 ? -7.350 12.697 9.362 1.00 79.31 178 ASN A CA 1
ATOM 1383 C C . ASN A 1 178 ? -6.873 12.792 10.824 1.00 79.31 178 ASN A C 1
ATOM 1385 O O . ASN A 1 178 ? -6.836 11.773 11.513 1.00 79.31 178 ASN A O 1
ATOM 1389 N N . ALA A 1 179 ? -6.571 14.002 11.306 1.00 81.31 179 ALA A N 1
ATOM 1390 C CA . ALA A 1 179 ? -6.120 14.231 12.680 1.00 81.31 179 ALA A CA 1
ATOM 1391 C C . ALA A 1 179 ? -7.077 13.646 13.738 1.00 81.31 179 ALA A C 1
ATOM 1393 O O . ALA A 1 179 ? -6.623 13.052 14.708 1.00 81.31 179 ALA A O 1
ATOM 1394 N N . GLY A 1 180 ? -8.395 13.723 13.531 1.00 81.62 180 GLY A N 1
ATOM 1395 C CA . GLY A 1 180 ? -9.382 13.103 14.422 1.00 81.62 180 GLY A CA 1
ATOM 1396 C C . GLY A 1 180 ? -9.253 11.579 14.497 1.00 81.62 180 GLY A C 1
ATOM 1397 O O . GLY A 1 180 ? -9.367 11.005 15.575 1.00 81.62 180 GLY A O 1
ATOM 1398 N N . PHE A 1 181 ? -8.933 10.917 13.381 1.00 85.25 181 PHE A N 1
ATOM 1399 C CA . PHE A 1 181 ? -8.661 9.478 13.386 1.00 85.25 181 PHE A CA 1
ATOM 1400 C C . PHE A 1 181 ? -7.316 9.136 14.028 1.00 85.25 181 PHE A C 1
ATOM 1402 O O . PHE A 1 181 ? -7.192 8.069 14.617 1.00 85.25 181 PHE A O 1
ATOM 1409 N N . LEU A 1 182 ? -6.318 10.019 13.940 1.00 88.56 182 LEU A N 1
ATOM 1410 C CA . LEU A 1 182 ? -5.052 9.839 14.652 1.00 88.56 182 LEU A CA 1
ATOM 1411 C C . LEU A 1 182 ? -5.243 9.895 16.171 1.00 88.56 182 LEU A C 1
ATOM 1413 O O . LEU A 1 182 ? -4.701 9.040 16.861 1.00 88.56 182 LEU A O 1
ATOM 1417 N N . TRP A 1 183 ? -6.067 10.818 16.676 1.00 88.88 183 TRP A N 1
ATOM 1418 C CA . TRP A 1 183 ? -6.442 10.851 18.095 1.00 88.88 183 TRP A CA 1
ATOM 1419 C C . TRP A 1 183 ? -7.127 9.555 18.536 1.00 88.88 183 TRP A C 1
ATOM 1421 O O . TRP A 1 183 ? -6.676 8.924 19.484 1.00 88.88 183 TRP A O 1
ATOM 1431 N N . GLN A 1 184 ? -8.130 9.088 17.786 1.00 90.38 184 GLN A N 1
ATOM 1432 C CA . GLN A 1 184 ? -8.801 7.813 18.080 1.00 90.38 184 GLN A CA 1
ATOM 1433 C C . GLN A 1 184 ? -7.833 6.616 18.060 1.00 90.38 184 GLN A C 1
ATOM 1435 O O . GLN A 1 184 ? -7.976 5.687 18.851 1.00 90.38 184 GLN A O 1
ATOM 1440 N N . LEU A 1 185 ? -6.840 6.622 17.165 1.00 92.12 185 LEU A N 1
ATOM 1441 C CA . LEU A 1 185 ? -5.805 5.588 17.120 1.00 92.12 185 LEU A CA 1
ATOM 1442 C C . LEU A 1 185 ? -4.821 5.688 18.294 1.00 92.12 185 LEU A C 1
ATOM 1444 O O . LEU A 1 185 ? -4.354 4.652 18.754 1.00 92.12 185 LEU A O 1
ATOM 1448 N N . SER A 1 186 ? -4.520 6.894 18.778 1.00 93.81 186 SER A N 1
ATOM 1449 C CA . SER A 1 186 ? -3.691 7.121 19.969 1.00 93.81 186 SER A CA 1
ATOM 1450 C C . SER A 1 186 ? -4.380 6.596 21.230 1.00 93.81 186 SER A C 1
ATOM 1452 O O . SER A 1 186 ? -3.774 5.857 22.003 1.00 93.81 186 SER A O 1
ATOM 1454 N N . ASP A 1 187 ? -5.673 6.886 21.392 1.00 93.62 187 ASP A N 1
ATOM 1455 C CA . ASP A 1 187 ? -6.475 6.339 22.493 1.00 93.62 187 ASP A CA 1
ATOM 1456 C C . ASP A 1 187 ? -6.541 4.807 22.416 1.00 93.62 187 ASP A C 1
ATOM 1458 O O . ASP A 1 187 ? -6.463 4.108 23.426 1.00 93.62 187 ASP A O 1
ATOM 1462 N N . TYR A 1 188 ? -6.645 4.259 21.202 1.00 94.50 188 TYR A N 1
ATOM 1463 C CA . TYR A 1 188 ? -6.633 2.815 20.997 1.00 94.50 188 TYR A CA 1
ATOM 1464 C C . TYR A 1 188 ? -5.260 2.182 21.286 1.00 94.50 188 TYR A C 1
ATOM 1466 O O . TYR A 1 188 ? -5.202 1.091 21.851 1.00 94.50 188 TYR A O 1
ATOM 1474 N N . GLU A 1 189 ? -4.152 2.861 20.972 1.00 96.31 189 GLU A N 1
ATOM 1475 C CA . GLU A 1 189 ? -2.801 2.439 21.365 1.00 96.31 189 GLU A CA 1
ATOM 1476 C C . GLU A 1 189 ? -2.682 2.335 22.896 1.00 96.31 189 GLU A C 1
ATOM 1478 O O . GLU A 1 189 ? -2.201 1.324 23.412 1.00 96.31 189 GLU A O 1
ATOM 1483 N N . GLU A 1 190 ? -3.200 3.321 23.633 1.00 95.44 190 GLU A N 1
ATOM 1484 C CA . GLU A 1 190 ? -3.234 3.295 25.098 1.00 95.44 190 GLU A CA 1
ATOM 1485 C C . GLU A 1 190 ? -4.077 2.136 25.641 1.00 95.44 190 GLU A C 1
ATOM 1487 O O . GLU A 1 190 ? -3.657 1.452 26.574 1.00 95.44 190 GLU A O 1
ATOM 1492 N N . GLN A 1 191 ? -5.228 1.848 25.027 1.00 94.62 191 GLN A N 1
ATOM 1493 C CA . GLN A 1 191 ? -6.050 0.691 25.397 1.00 94.62 191 GLN A CA 1
ATOM 1494 C C . GLN A 1 191 ? -5.324 -0.645 25.173 1.00 94.62 191 GLN A C 1
ATOM 1496 O O . GLN A 1 191 ? -5.503 -1.576 25.960 1.00 94.62 191 GLN A O 1
ATOM 1501 N N . LEU A 1 192 ? -4.516 -0.755 24.113 1.00 94.69 192 LEU A N 1
ATOM 1502 C CA . LEU A 1 192 ? -3.782 -1.977 23.772 1.00 94.69 192 LEU A CA 1
ATOM 1503 C C . LEU A 1 192 ? -2.545 -2.197 24.653 1.00 94.69 192 LEU A C 1
ATOM 1505 O O . LEU A 1 192 ? -2.275 -3.330 25.055 1.00 94.69 192 LEU A O 1
ATOM 1509 N N . PHE A 1 193 ? -1.785 -1.137 24.939 1.00 96.06 193 PHE A N 1
ATOM 1510 C CA . PHE A 1 193 ? -0.466 -1.237 25.579 1.00 96.06 193 PHE A CA 1
ATOM 1511 C C . PHE A 1 193 ? -0.410 -0.657 27.000 1.00 96.06 193 PHE A C 1
ATOM 1513 O O . PHE A 1 193 ? 0.624 -0.761 27.660 1.00 96.06 193 PHE A O 1
ATOM 1520 N N . GLY A 1 194 ? -1.501 -0.060 27.487 1.00 94.38 194 GLY A N 1
ATOM 1521 C CA . GLY A 1 194 ? -1.595 0.591 28.797 1.00 94.38 194 GLY A CA 1
ATOM 1522 C C . GLY A 1 194 ? -0.923 1.966 28.875 1.00 94.38 194 GLY A C 1
ATOM 1523 O O . GLY A 1 194 ? -0.881 2.554 29.952 1.00 94.38 194 GLY A O 1
ATOM 1524 N N . GLN A 1 195 ? -0.367 2.456 27.764 1.00 92.75 195 GLN A N 1
ATOM 1525 C CA . GLN A 1 195 ? 0.234 3.781 27.630 1.00 92.75 195 GLN A CA 1
ATOM 1526 C C . GLN A 1 195 ? 0.300 4.187 26.155 1.00 92.75 195 GLN A C 1
ATOM 1528 O O . GLN A 1 195 ? 0.381 3.327 25.275 1.00 92.75 195 GLN A O 1
ATOM 1533 N N . GLN A 1 196 ? 0.340 5.491 25.896 1.00 92.56 196 GLN A N 1
ATOM 1534 C CA . GLN A 1 196 ? 0.632 6.034 24.571 1.00 92.56 196 GLN A CA 1
ATOM 1535 C C . GLN A 1 196 ? 2.139 5.921 24.310 1.00 92.56 196 GLN A C 1
ATOM 1537 O O . GLN A 1 196 ? 2.957 6.486 25.037 1.00 92.56 196 GLN A O 1
ATOM 1542 N N . LEU A 1 197 ? 2.514 5.141 23.298 1.00 93.19 197 LEU A N 1
ATOM 1543 C CA . LEU A 1 197 ? 3.905 4.937 22.881 1.00 93.19 197 LEU A CA 1
ATOM 1544 C C . LEU A 1 197 ? 4.325 5.945 21.809 1.00 93.19 197 LEU A C 1
ATOM 1546 O O . LEU A 1 197 ? 5.519 6.141 21.580 1.00 93.19 197 LEU A O 1
ATOM 1550 N N . THR A 1 198 ? 3.347 6.540 21.131 1.00 93.12 198 THR A N 1
ATOM 1551 C CA . THR A 1 198 ? 3.540 7.415 19.982 1.00 93.12 198 THR A CA 1
ATOM 1552 C C . THR A 1 198 ? 3.104 8.839 20.305 1.00 93.12 198 THR A C 1
ATOM 1554 O O . THR A 1 198 ? 1.959 9.063 20.685 1.00 93.12 198 THR A O 1
ATOM 1557 N N . SER A 1 199 ? 3.980 9.823 20.073 1.00 91.06 199 SER A N 1
ATOM 1558 C CA . SER A 1 199 ? 3.549 11.221 19.999 1.00 91.06 199 SER A CA 1
ATOM 1559 C C . SER A 1 199 ? 2.919 11.495 18.636 1.00 91.06 199 SER A C 1
ATOM 1561 O O . SER A 1 199 ? 3.477 11.127 17.600 1.00 91.06 199 SER A O 1
ATOM 1563 N N . LEU A 1 200 ? 1.774 12.181 18.607 1.00 87.44 200 LEU A N 1
ATOM 1564 C CA . LEU A 1 200 ? 1.142 12.575 17.343 1.00 87.44 200 LEU A CA 1
ATOM 1565 C C . LEU A 1 200 ? 1.992 13.576 16.547 1.00 87.44 200 LEU A C 1
ATOM 1567 O O . LEU A 1 200 ? 1.913 13.593 15.318 1.00 87.44 200 LEU A O 1
ATOM 1571 N N . ASP A 1 201 ? 2.863 14.336 17.215 1.00 85.62 201 ASP A N 1
ATOM 1572 C CA . ASP A 1 201 ? 3.823 15.225 16.552 1.00 85.62 201 ASP A CA 1
ATOM 1573 C C . ASP A 1 201 ? 4.812 14.442 15.667 1.00 85.62 201 ASP A C 1
ATOM 1575 O O . ASP A 1 201 ? 5.221 14.933 14.616 1.00 85.62 201 ASP A O 1
ATOM 1579 N N . ASP A 1 202 ? 5.128 13.189 16.022 1.00 85.06 202 ASP A N 1
ATOM 1580 C CA . ASP A 1 202 ? 6.038 12.329 15.252 1.00 85.06 202 ASP A CA 1
ATOM 1581 C C . ASP A 1 202 ? 5.406 11.794 13.953 1.00 85.06 202 ASP A C 1
ATOM 1583 O O . ASP A 1 202 ? 6.107 11.289 13.071 1.00 85.06 202 ASP A O 1
ATOM 1587 N N . ILE A 1 203 ? 4.076 11.866 13.835 1.00 81.50 203 ILE A N 1
ATOM 1588 C CA . ILE A 1 203 ? 3.304 11.418 12.666 1.00 81.50 203 ILE A CA 1
ATOM 1589 C C . ILE A 1 203 ? 3.106 12.564 11.662 1.00 81.50 203 ILE A C 1
ATOM 1591 O O . ILE A 1 203 ? 2.957 12.310 10.466 1.00 81.50 203 ILE A O 1
ATOM 1595 N N . HIS A 1 204 ? 3.123 13.815 12.131 1.00 68.44 204 HIS A N 1
ATOM 1596 C CA . HIS A 1 204 ? 2.883 15.021 11.332 1.00 68.44 204 HIS A CA 1
ATOM 1597 C C . HIS A 1 204 ? 4.125 15.583 10.609 1.00 68.44 204 HIS A C 1
ATOM 1599 O O . HIS A 1 204 ? 4.062 16.704 10.103 1.00 68.44 204 HIS A O 1
ATOM 1605 N N . LEU A 1 205 ? 5.221 14.816 10.537 1.00 50.06 205 LEU A N 1
ATOM 1606 C CA . LEU A 1 205 ? 6.436 15.173 9.789 1.00 50.06 205 LEU A CA 1
ATOM 1607 C C . LEU A 1 205 ? 6.201 15.303 8.274 1.00 50.06 205 LEU A C 1
ATOM 1609 O O . LEU A 1 205 ? 5.557 14.404 7.678 1.00 50.06 205 LEU A O 1
#

Mean predicted aligned error: 7.48 Å

Radius of gyration: 20.08 Å; Cα contacts (8 Å, |Δi|>4): 240; chains: 1; bounding box: 52×31×56 Å

Foldseek 3Di:
DPPVVVVCLVVVVCVVDPEAEDFDDPCRVVVCVSCVVVVDHYDYDPPGPVVVCVLQVLQDDPDDDDDPVVVVVRDDAFFDLDPLFEGEDDPVNVPDVVNCVRSQQPEEAECDPPDPPHDDPQCLVVLVVLLVVSVVRRVRHYYYHLLSQLSNCCQVVVDASLRSLVSVCVRPVPDDDDPVSVVSSQVSNCVRPVHRPDDVVSNVD

Secondary structure (DSSP, 8-state):
--HHHHHHHHTTGGGG-S-EEE-S-TTHHHHHHHHHHTT--EEE-TTHHHHHHHH-GGGS-SS---SHHHHTTSPPPPEEEETTTEEE--HHHHT-HHHHHHTT--EE---STTSTTPPPS--TTTHHHHHHHHHHHGGG-EEE-HHHHHHHHHHHH---HHHHHHHHHHH-TT----HHHHHHHHHHHHHHHSS----GGGT--

pLDDT: mean 85.04, std 11.68, range [42.72, 96.81]

Solvent-accessible surface area (backbone atoms only — not comparable to full-atom values): 12234 Å² total; per-residue (Å²): 127,60,75,66,57,54,49,36,60,77,67,55,57,59,75,80,51,94,69,45,81,45,59,81,54,98,54,49,70,60,53,46,52,58,40,41,76,72,74,45,75,64,44,75,49,78,77,23,61,68,52,48,42,74,76,42,51,91,78,54,69,98,59,89,84,83,52,73,76,62,58,74,71,54,85,79,74,58,39,62,76,38,90,84,22,31,31,38,49,52,72,69,49,76,67,33,65,65,53,34,60,76,60,48,46,72,41,77,49,54,69,53,74,91,45,100,76,33,42,56,97,70,45,68,83,43,43,68,56,51,20,54,50,48,66,69,32,36,87,42,8,29,38,27,38,68,68,57,52,37,45,27,35,26,72,77,66,72,35,48,62,56,55,30,46,50,58,48,33,76,57,33,75,84,68,74,80,54,68,71,57,50,52,44,49,43,56,47,39,22,73,75,68,77,45,70,85,50,64,70,74,76,69,73,114

Organism: NCBI:txid299321

InterPro domains:
  IPR000340 Dual specificity phosphatase, catalytic domain [PF00782] (145-191)
  IPR020422 Dual specificity protein phosphatase domain [SM00195] (77-191)
  IPR029021 Protein-tyrosine phosphatase-like [G3DSA:3.90.190.10] (79-203)
  IPR029021 Protein-tyrosine phosphatase-like [SSF52799] (71-195)

Nearest PDB structures (foldseek):
  2wgp-assembly1_A  TM=8.859E-01  e=5.341E-09  Homo sapiens
  2g6z-assembly1_B  TM=8.749E-01  e=7.701E-09  Homo sapiens
  8otz-assembly1_k  TM=8.582E-01  e=2.608E-08  Bos taurus
  2esb-assembly1_A  TM=8.715E-01  e=6.920E-08  Homo sapiens
  6d65-assembly2_C  TM=8.349E-01  e=1.353E-07  Escherichia coli K-12

Sequence (205 aa):
MHPELGCLISCAQLQEFSIILLYDSPSLQRCFLQLSELGMDPVILMGGYSAFHSLYPFLCPPRIILLDSERHSLTIYPSEILDGALFQGSAAQARNCRIIQNLHITHVVNATAEFQDAFPSDLSEALPAASRFIGRALRGGCLGSSVLMLAFLMEHRCWSLLHAFRWLKERRGCAAPNAGFLWQLSDYEEQLFGQQLTSLDDIHL